Protein AF-A0A536FMS1-F1 (afdb_monomer)

Structure (mmCIF, N/CA/C/O backbone):
data_AF-A0A536FMS1-F1
#
_entry.id   AF-A0A536FMS1-F1
#
loop_
_atom_site.group_PDB
_atom_site.id
_atom_site.type_symbol
_atom_site.label_atom_id
_atom_site.label_alt_id
_atom_site.label_comp_id
_atom_site.label_asym_id
_atom_site.label_entity_id
_atom_site.label_seq_id
_atom_site.pdbx_PDB_ins_code
_atom_site.Cartn_x
_atom_site.Cartn_y
_atom_site.Cartn_z
_atom_site.occupancy
_atom_site.B_iso_or_equiv
_atom_site.auth_seq_id
_atom_site.auth_comp_id
_atom_site.auth_asym_id
_atom_site.auth_atom_id
_atom_site.pdbx_PDB_model_num
ATOM 1 N N . MET A 1 1 ? 44.242 37.600 -125.180 1.00 41.53 1 MET A N 1
ATOM 2 C CA . MET A 1 1 ? 45.337 36.603 -125.061 1.00 41.53 1 MET A CA 1
ATOM 3 C C . MET A 1 1 ? 44.952 35.620 -123.943 1.00 41.53 1 MET A C 1
ATOM 5 O O . MET A 1 1 ? 44.329 36.094 -123.008 1.00 41.53 1 MET A O 1
ATOM 9 N N . SER A 1 2 ? 45.077 34.281 -123.996 1.00 41.00 2 SER A N 1
ATOM 10 C CA . SER A 1 2 ? 46.067 33.358 -124.613 1.00 41.00 2 SER A CA 1
ATOM 11 C C . SER A 1 2 ? 47.424 33.363 -123.885 1.00 41.00 2 SER A C 1
ATOM 13 O O . SER A 1 2 ? 47.939 34.452 -123.678 1.00 41.00 2 SER A O 1
ATOM 15 N N . SER A 1 3 ? 48.103 32.259 -123.521 1.00 40.50 3 SER A N 1
ATOM 16 C CA . SER A 1 3 ? 47.809 30.804 -123.328 1.00 40.50 3 SER A CA 1
ATOM 17 C C . SER A 1 3 ? 49.064 30.203 -122.613 1.00 40.50 3 SER A C 1
ATOM 19 O O . SER A 1 3 ? 50.090 30.877 -122.612 1.00 40.50 3 SER A O 1
ATOM 21 N N . LYS A 1 4 ? 49.177 29.028 -121.960 1.00 44.84 4 LYS A N 1
ATOM 22 C CA . LYS A 1 4 ? 48.632 27.641 -122.054 1.00 44.84 4 LYS A CA 1
ATOM 23 C C . LYS A 1 4 ? 48.604 27.060 -120.609 1.00 44.84 4 LYS A C 1
ATOM 25 O O . LYS A 1 4 ? 49.346 27.564 -119.777 1.00 44.84 4 LYS A O 1
ATOM 30 N N . SER A 1 5 ? 47.778 26.106 -120.157 1.00 48.84 5 SER A N 1
ATOM 31 C CA . SER A 1 5 ? 47.339 24.778 -120.647 1.00 48.84 5 SER A CA 1
ATOM 32 C C . SER A 1 5 ? 48.387 23.644 -120.611 1.00 48.84 5 SER A C 1
ATOM 34 O O . SER A 1 5 ? 49.304 23.613 -121.433 1.00 48.84 5 SER A O 1
ATOM 36 N N . ARG A 1 6 ? 48.174 22.649 -119.724 1.00 45.06 6 ARG A N 1
ATOM 37 C CA . ARG A 1 6 ? 48.460 21.213 -119.956 1.00 45.06 6 ARG A CA 1
ATOM 38 C C . ARG A 1 6 ? 47.654 20.328 -118.984 1.00 45.06 6 ARG A C 1
ATOM 40 O O . ARG A 1 6 ? 47.342 20.771 -117.886 1.00 45.06 6 ARG A O 1
ATOM 47 N N . ALA A 1 7 ? 47.322 19.094 -119.378 1.00 45.03 7 ALA A N 1
ATOM 48 C CA . ALA A 1 7 ? 46.466 18.178 -118.608 1.00 45.03 7 ALA A CA 1
ATOM 49 C C . ALA A 1 7 ? 46.872 16.694 -118.751 1.00 45.03 7 ALA A C 1
ATOM 51 O O . ALA A 1 7 ? 47.474 16.326 -119.760 1.00 45.03 7 ALA A O 1
ATOM 52 N N . LYS A 1 8 ? 46.498 15.872 -117.753 1.00 41.44 8 LYS A N 1
ATOM 53 C CA . LYS A 1 8 ? 46.219 14.407 -117.736 1.00 41.44 8 LYS A CA 1
ATOM 54 C C . LYS A 1 8 ? 45.690 14.078 -116.315 1.00 41.44 8 LYS A C 1
ATOM 56 O O . LYS A 1 8 ? 46.127 14.720 -115.370 1.00 41.44 8 LYS A O 1
ATOM 61 N N . ALA A 1 9 ? 44.594 13.334 -116.117 1.00 37.16 9 ALA A N 1
ATOM 62 C CA . ALA A 1 9 ? 44.408 11.875 -116.262 1.00 37.16 9 ALA A CA 1
ATOM 63 C C . ALA A 1 9 ? 45.274 11.058 -115.267 1.00 37.16 9 ALA A C 1
ATOM 65 O O . ALA A 1 9 ? 46.460 11.340 -115.154 1.00 37.16 9 ALA A O 1
ATOM 66 N N . ALA A 1 10 ? 44.781 10.038 -114.547 1.00 38.16 10 ALA A N 1
ATOM 67 C CA . ALA A 1 10 ? 43.469 9.363 -114.574 1.00 38.16 10 ALA A CA 1
ATOM 68 C C . ALA A 1 10 ? 43.058 8.840 -113.168 1.00 38.16 10 ALA A C 1
ATOM 70 O O . ALA A 1 10 ? 43.754 9.081 -112.186 1.00 38.16 10 ALA A O 1
ATOM 71 N N . ALA A 1 11 ? 41.925 8.133 -113.065 1.00 45.75 11 ALA A N 1
ATOM 72 C CA . ALA A 1 11 ? 41.428 7.557 -111.809 1.00 45.75 11 ALA A CA 1
ATOM 73 C C . ALA A 1 11 ? 42.235 6.326 -111.336 1.00 45.75 11 ALA A C 1
ATOM 75 O O . ALA A 1 11 ? 42.738 5.557 -112.152 1.00 45.75 11 ALA A O 1
ATOM 76 N N . GLY A 1 12 ? 42.285 6.097 -110.017 1.00 36.53 12 GLY A N 1
ATOM 77 C CA . GLY A 1 12 ? 42.906 4.917 -109.403 1.00 36.53 12 GLY A CA 1
ATOM 78 C C . GLY A 1 12 ? 42.229 4.528 -108.084 1.00 36.53 12 GLY A C 1
ATOM 79 O O . GLY A 1 12 ? 42.042 5.366 -107.206 1.00 36.53 12 GLY A O 1
ATOM 80 N N . SER A 1 13 ? 41.838 3.258 -107.943 1.00 45.25 13 SER A N 1
ATOM 81 C CA . SER A 1 13 ? 41.117 2.751 -106.764 1.00 45.25 13 SER A CA 1
ATOM 82 C C . SER A 1 13 ? 42.079 2.366 -105.632 1.00 45.25 13 SER A C 1
ATOM 84 O O . SER A 1 13 ? 42.825 1.396 -105.750 1.00 45.25 13 SER A O 1
ATOM 86 N N . GLY A 1 14 ? 42.052 3.112 -104.523 1.00 42.38 14 GLY A N 1
ATOM 87 C CA . GLY A 1 14 ? 42.918 2.910 -103.353 1.00 42.38 14 GLY A CA 1
ATOM 88 C C . GLY A 1 14 ? 42.155 2.432 -102.114 1.00 42.38 14 GLY A C 1
ATOM 89 O O . GLY A 1 14 ? 41.900 3.214 -101.201 1.00 42.38 14 GLY A O 1
ATOM 90 N N . LYS A 1 15 ? 41.774 1.149 -102.060 1.00 47.94 15 LYS A N 1
ATOM 91 C CA . LYS A 1 15 ? 40.955 0.580 -100.968 1.00 47.94 15 LYS A CA 1
ATOM 92 C C . LYS A 1 15 ? 41.768 0.347 -99.679 1.00 47.94 15 LYS A C 1
ATOM 94 O O . LYS A 1 15 ? 42.136 -0.784 -99.359 1.00 47.94 15 LYS A O 1
ATOM 99 N N . GLY A 1 16 ? 42.045 1.422 -98.940 1.00 43.19 16 GLY A N 1
ATOM 100 C CA . GLY A 1 16 ? 42.765 1.387 -97.662 1.00 43.19 16 GLY A CA 1
ATOM 101 C C . GLY A 1 16 ? 42.084 0.487 -96.623 1.00 43.19 16 GLY A C 1
ATOM 102 O O . GLY A 1 16 ? 40.935 0.713 -96.245 1.00 43.19 16 GLY A O 1
ATOM 103 N N . LYS A 1 17 ? 42.788 -0.550 -96.150 1.00 47.34 17 LYS A N 1
ATOM 104 C CA . LYS A 1 17 ? 42.279 -1.470 -95.120 1.00 47.34 17 LYS A CA 1
ATOM 105 C C . LYS A 1 17 ? 42.232 -0.764 -93.763 1.00 47.34 17 LYS A C 1
ATOM 107 O O . LYS A 1 17 ? 43.276 -0.480 -93.183 1.00 47.34 17 LYS A O 1
ATOM 112 N N . ALA A 1 18 ? 41.033 -0.548 -93.222 1.00 52.00 18 ALA A N 1
ATOM 113 C CA . ALA A 1 18 ? 40.873 -0.088 -91.847 1.00 52.00 18 ALA A CA 1
ATOM 114 C C . ALA A 1 18 ? 41.434 -1.137 -90.868 1.00 52.00 18 ALA A C 1
ATOM 116 O O . ALA A 1 18 ? 40.977 -2.283 -90.835 1.00 52.00 18 ALA A O 1
ATOM 117 N N . GLY A 1 19 ? 42.433 -0.748 -90.073 1.00 52.56 19 GLY A N 1
ATOM 118 C CA . GLY A 1 19 ? 43.035 -1.610 -89.057 1.00 52.56 19 GLY A CA 1
ATOM 119 C C . GLY A 1 19 ? 42.045 -1.900 -87.932 1.00 52.56 19 GLY A C 1
ATOM 120 O O . GLY A 1 19 ? 41.860 -1.071 -87.040 1.00 52.56 19 GLY A O 1
ATOM 121 N N . ARG A 1 20 ? 41.407 -3.076 -87.965 1.00 60.78 20 ARG A N 1
ATOM 122 C CA . ARG A 1 20 ? 40.454 -3.528 -86.941 1.00 60.78 20 ARG A CA 1
ATOM 123 C C . ARG A 1 20 ? 41.175 -3.720 -85.604 1.00 60.78 20 ARG A C 1
ATOM 125 O O . ARG A 1 20 ? 41.685 -4.805 -85.327 1.00 60.78 20 ARG A O 1
ATOM 132 N N . ARG A 1 21 ? 41.205 -2.674 -84.767 1.00 64.94 21 ARG A N 1
ATOM 133 C CA . ARG A 1 21 ? 41.581 -2.796 -83.350 1.00 64.94 21 ARG A CA 1
ATOM 134 C C . ARG A 1 21 ? 40.727 -3.906 -82.735 1.00 64.94 21 ARG A C 1
ATOM 136 O O . ARG A 1 21 ? 39.504 -3.888 -82.876 1.00 64.94 21 ARG A O 1
ATOM 143 N N . GLN A 1 22 ? 41.373 -4.879 -82.096 1.00 61.00 22 GLN A N 1
ATOM 144 C CA . GLN A 1 22 ? 40.657 -5.935 -81.387 1.00 61.00 22 GLN A CA 1
ATOM 145 C C . GLN A 1 22 ? 39.822 -5.296 -80.266 1.00 61.00 22 GLN A C 1
ATOM 147 O O . GLN A 1 22 ? 40.351 -4.437 -79.553 1.00 61.00 22 GLN A O 1
ATOM 152 N N . PRO A 1 23 ? 38.542 -5.670 -80.093 1.00 60.00 23 PRO A N 1
ATOM 153 C CA . PRO A 1 23 ? 37.761 -5.186 -78.966 1.00 60.00 23 PRO A CA 1
ATOM 154 C C . PRO A 1 23 ? 38.411 -5.686 -77.674 1.00 60.00 23 PRO A C 1
ATOM 156 O O . PRO A 1 23 ? 38.661 -6.884 -77.520 1.00 60.00 23 PRO A O 1
ATOM 159 N N . ILE A 1 24 ? 38.691 -4.772 -76.743 1.00 62.44 24 ILE A N 1
ATOM 160 C CA . ILE A 1 24 ? 39.202 -5.131 -75.419 1.00 62.44 24 ILE A CA 1
ATOM 161 C C . ILE A 1 24 ? 38.094 -5.916 -74.719 1.00 62.44 24 ILE A C 1
ATOM 163 O O . ILE A 1 24 ? 37.105 -5.338 -74.280 1.00 62.44 24 ILE A O 1
ATOM 167 N N . ARG A 1 25 ? 38.235 -7.244 -74.656 1.00 58.06 25 ARG A N 1
ATOM 168 C CA . ARG A 1 25 ? 37.283 -8.125 -73.973 1.00 58.06 25 ARG A CA 1
ATOM 169 C C . ARG A 1 25 ? 37.401 -7.869 -72.466 1.00 58.06 25 ARG A C 1
ATOM 171 O O . ARG A 1 25 ? 38.428 -8.252 -71.899 1.00 58.06 25 ARG A O 1
ATOM 178 N N . PRO A 1 26 ? 36.408 -7.249 -71.798 1.00 57.88 26 PRO A N 1
ATOM 179 C CA . PRO A 1 26 ? 36.475 -7.084 -70.356 1.00 57.88 26 PRO A CA 1
ATOM 180 C C . PRO A 1 26 ? 36.485 -8.472 -69.713 1.00 57.88 26 PRO A C 1
ATOM 182 O O . PRO A 1 26 ? 35.644 -9.321 -70.024 1.00 57.88 26 PRO A O 1
ATOM 185 N N . LYS A 1 27 ? 37.445 -8.723 -68.818 1.00 56.81 27 LYS A N 1
ATOM 186 C CA . LYS A 1 27 ? 37.405 -9.907 -67.958 1.00 56.81 27 LYS A CA 1
ATOM 187 C C . LYS A 1 27 ? 36.290 -9.703 -66.935 1.00 56.81 27 LYS A C 1
ATOM 189 O O . LYS A 1 27 ? 36.530 -9.164 -65.860 1.00 56.81 27 LYS A O 1
ATOM 194 N N . SER A 1 28 ? 35.080 -10.141 -67.277 1.00 58.56 28 SER A N 1
ATOM 195 C CA . SER A 1 28 ? 34.033 -10.395 -66.289 1.00 58.56 28 SER A CA 1
ATOM 196 C C . SER A 1 28 ? 34.495 -11.566 -65.421 1.00 58.56 28 SER A C 1
ATOM 198 O O . SER A 1 28 ? 34.314 -12.732 -65.762 1.00 58.56 28 SER A O 1
ATOM 200 N N . GLY A 1 29 ? 35.214 -11.244 -64.348 1.00 59.84 29 GLY A N 1
ATOM 201 C CA . GLY A 1 29 ? 35.423 -12.172 -63.251 1.00 59.84 29 GLY A CA 1
ATOM 202 C C . GLY A 1 29 ? 34.180 -12.145 -62.377 1.00 59.84 29 GLY A C 1
ATOM 203 O O . GLY A 1 29 ? 33.779 -11.070 -61.935 1.00 59.84 29 GLY A O 1
ATOM 204 N N . SER A 1 30 ? 33.602 -13.311 -62.094 1.00 62.75 30 SER A N 1
ATOM 205 C CA . SER A 1 30 ? 32.491 -13.479 -61.145 1.00 62.75 30 SER A CA 1
ATOM 206 C C . SER A 1 30 ? 32.953 -13.325 -59.687 1.00 62.75 30 SER A C 1
ATOM 208 O O . SER A 1 30 ? 32.634 -14.142 -58.827 1.00 62.75 30 SER A O 1
ATOM 210 N N . GLY A 1 31 ? 33.764 -12.301 -59.416 1.00 62.34 31 GLY A N 1
ATOM 211 C CA . GLY A 1 31 ? 34.180 -11.932 -58.074 1.00 62.34 31 GLY A CA 1
ATOM 212 C C . GLY A 1 31 ? 32.991 -11.342 -57.335 1.00 62.34 31 GLY A C 1
ATOM 213 O O . GLY A 1 31 ? 32.458 -10.309 -57.741 1.00 62.34 31 GLY A O 1
ATOM 214 N N . VAL A 1 32 ? 32.577 -12.002 -56.255 1.00 64.44 32 VAL A N 1
ATOM 215 C CA . VAL A 1 32 ? 31.540 -11.485 -55.359 1.00 64.44 32 VAL A CA 1
ATOM 216 C C . VAL A 1 32 ? 31.991 -10.102 -54.861 1.00 64.44 32 VAL A C 1
ATOM 218 O O . VAL A 1 32 ? 33.152 -9.968 -54.459 1.00 64.44 32 VAL A O 1
ATOM 221 N N . PRO A 1 33 ? 31.147 -9.054 -54.917 1.00 75.94 33 PRO A N 1
ATOM 222 C CA . PRO A 1 33 ? 31.588 -7.699 -54.613 1.00 75.94 33 PRO A CA 1
ATOM 223 C C . PRO A 1 33 ? 31.938 -7.571 -53.123 1.00 75.94 33 PRO A C 1
ATOM 225 O O . PRO A 1 33 ? 31.070 -7.436 -52.263 1.00 75.94 33 PRO A O 1
ATOM 228 N N . LEU A 1 34 ? 33.240 -7.605 -52.827 1.00 77.69 34 LEU A N 1
ATOM 229 C CA . LEU A 1 34 ? 33.786 -7.585 -51.466 1.00 77.69 34 LEU A CA 1
ATOM 230 C C . LEU A 1 34 ? 33.349 -6.351 -50.667 1.00 77.69 34 LEU A C 1
ATOM 232 O O . LEU A 1 34 ? 33.067 -6.467 -49.482 1.00 77.69 34 LEU A O 1
ATOM 236 N N . LEU A 1 35 ? 33.259 -5.182 -51.308 1.00 82.69 35 LEU A N 1
ATOM 237 C CA . LEU A 1 35 ? 32.952 -3.919 -50.634 1.00 82.69 35 LEU A CA 1
ATOM 238 C C . LEU A 1 35 ? 31.560 -3.905 -49.963 1.00 82.69 35 LEU A C 1
ATOM 240 O O . LEU A 1 35 ? 31.520 -3.676 -48.757 1.00 82.69 35 LEU A O 1
ATOM 244 N N . PRO A 1 36 ? 30.430 -4.190 -50.647 1.00 84.50 36 PRO A N 1
ATOM 245 C CA . PRO A 1 36 ? 29.128 -4.278 -49.981 1.00 84.50 36 PRO A CA 1
ATOM 246 C C . PRO A 1 36 ? 29.029 -5.432 -48.974 1.00 84.50 36 PRO A C 1
ATOM 248 O O . PRO A 1 36 ? 28.285 -5.296 -48.008 1.00 84.50 36 PRO A O 1
ATOM 251 N N . ILE A 1 37 ? 29.792 -6.525 -49.130 1.00 86.31 37 ILE A N 1
ATOM 252 C CA . ILE A 1 37 ? 29.869 -7.574 -48.095 1.00 86.31 37 ILE A CA 1
ATOM 253 C C . ILE A 1 37 ? 30.544 -7.032 -46.834 1.00 86.31 37 ILE A C 1
ATOM 255 O O . ILE A 1 37 ? 29.966 -7.130 -45.759 1.00 86.31 37 ILE A O 1
ATOM 259 N N . VAL A 1 38 ? 31.714 -6.398 -46.955 1.00 89.62 38 VAL A N 1
ATOM 260 C CA . VAL A 1 38 ? 32.434 -5.801 -45.817 1.00 89.62 38 VAL A CA 1
ATOM 261 C C . VAL A 1 38 ? 31.592 -4.715 -45.140 1.00 89.62 38 VAL A C 1
ATOM 263 O O . VAL A 1 38 ? 31.468 -4.722 -43.917 1.00 89.62 38 VAL A O 1
ATOM 266 N N . VAL A 1 39 ? 30.953 -3.828 -45.910 1.00 91.25 39 VAL A N 1
ATOM 267 C CA . VAL A 1 39 ? 30.048 -2.797 -45.370 1.00 91.25 39 VAL A CA 1
ATOM 268 C C . VAL A 1 39 ? 28.845 -3.430 -44.663 1.00 91.25 39 VAL A C 1
ATOM 270 O O . VAL A 1 39 ? 28.540 -3.048 -43.536 1.00 91.25 39 VAL A O 1
ATOM 273 N N . GLY A 1 40 ? 28.199 -4.433 -45.267 1.00 92.19 40 GLY A N 1
ATOM 274 C CA . GLY A 1 40 ? 27.085 -5.160 -44.651 1.00 92.19 40 GLY A CA 1
ATOM 275 C C . GLY A 1 40 ? 27.483 -5.888 -43.363 1.00 92.19 40 GLY A C 1
ATOM 276 O O . GLY A 1 40 ? 26.745 -5.838 -42.382 1.00 92.19 40 GLY A O 1
ATOM 277 N N . SER A 1 41 ? 28.673 -6.497 -43.322 1.00 92.12 41 SER A N 1
ATOM 278 C CA . SER A 1 41 ? 29.220 -7.127 -42.114 1.00 92.12 41 SER A CA 1
ATOM 279 C C . SER A 1 41 ? 29.504 -6.109 -41.008 1.00 92.12 41 SER A C 1
ATOM 281 O O . SER A 1 41 ? 29.134 -6.351 -39.863 1.00 92.12 41 SER A O 1
ATOM 283 N N . ILE A 1 42 ? 30.107 -4.959 -41.334 1.00 95.69 42 ILE A N 1
ATOM 284 C CA . ILE A 1 42 ? 30.373 -3.884 -40.365 1.00 95.69 42 ILE A CA 1
ATOM 285 C C . ILE A 1 42 ? 29.058 -3.332 -39.801 1.00 95.69 42 ILE A C 1
ATOM 287 O O . ILE A 1 42 ? 28.919 -3.224 -38.585 1.00 95.69 42 ILE A O 1
ATOM 291 N N . LEU A 1 43 ? 28.073 -3.039 -40.656 1.00 96.06 43 LEU A N 1
ATOM 292 C CA . LEU A 1 43 ? 26.758 -2.558 -40.221 1.00 96.06 43 LEU A CA 1
ATOM 293 C C . LEU A 1 43 ? 26.009 -3.603 -39.381 1.00 96.06 43 LEU A C 1
ATOM 295 O O . LEU A 1 43 ? 25.401 -3.241 -38.378 1.00 96.06 43 LEU A O 1
ATOM 299 N N . GLY A 1 44 ? 26.101 -4.890 -39.730 1.00 96.31 44 GLY A N 1
ATOM 300 C CA . GLY A 1 44 ? 25.535 -5.983 -38.936 1.00 96.31 44 GLY A CA 1
ATOM 301 C C . GLY A 1 44 ? 26.168 -6.096 -37.546 1.00 96.31 44 GLY A C 1
ATOM 302 O O . GLY A 1 44 ? 25.449 -6.183 -36.552 1.00 96.31 44 GLY A O 1
ATOM 303 N N . VAL A 1 45 ? 27.500 -6.022 -37.449 1.00 96.62 45 VAL A N 1
ATOM 304 C CA . VAL A 1 45 ? 28.217 -6.030 -36.160 1.00 96.62 45 VAL A CA 1
ATOM 305 C C . VAL A 1 45 ? 27.879 -4.790 -35.328 1.00 96.62 45 VAL A C 1
ATOM 307 O O . VAL A 1 45 ? 27.630 -4.924 -34.132 1.00 96.62 45 VAL A O 1
ATOM 310 N N . LEU A 1 46 ? 27.804 -3.603 -35.939 1.00 96.44 46 LEU A N 1
ATOM 311 C CA . LEU A 1 46 ? 27.397 -2.372 -35.250 1.00 96.44 46 LEU A CA 1
ATOM 312 C C . LEU A 1 46 ? 25.944 -2.434 -34.759 1.00 96.44 46 LEU A C 1
ATOM 314 O O . LEU A 1 46 ? 25.672 -2.007 -33.640 1.00 96.44 46 LEU A O 1
ATOM 318 N N . ALA A 1 47 ? 25.024 -3.005 -35.542 1.00 96.12 47 ALA A N 1
ATOM 319 C CA . ALA A 1 47 ? 23.637 -3.206 -35.126 1.00 96.12 47 ALA A CA 1
ATOM 320 C C . ALA A 1 47 ? 23.530 -4.199 -33.957 1.00 96.12 47 ALA A C 1
ATOM 322 O O . ALA A 1 47 ? 22.844 -3.913 -32.980 1.00 96.12 47 ALA A O 1
ATOM 323 N N . ILE A 1 48 ? 24.252 -5.325 -34.006 1.00 96.75 48 ILE A N 1
ATOM 324 C CA . ILE A 1 48 ? 24.305 -6.302 -32.904 1.00 96.75 48 ILE A CA 1
ATOM 325 C C . ILE A 1 48 ? 24.918 -5.673 -31.645 1.00 96.75 48 ILE A C 1
ATOM 327 O O . ILE A 1 48 ? 24.389 -5.866 -30.552 1.00 96.75 48 ILE A O 1
ATOM 331 N N . ALA A 1 49 ? 25.990 -4.888 -31.784 1.00 95.94 49 ALA A N 1
ATOM 332 C CA . ALA A 1 49 ? 26.609 -4.176 -30.669 1.00 95.94 49 ALA A CA 1
ATOM 333 C C . ALA A 1 49 ? 25.665 -3.124 -30.063 1.00 95.94 49 ALA A C 1
ATOM 335 O O . ALA A 1 49 ? 25.560 -3.044 -28.843 1.00 95.94 49 ALA A O 1
ATOM 336 N N . LEU A 1 50 ? 24.938 -2.365 -30.890 1.00 95.56 50 LEU A N 1
ATOM 337 C CA . LEU A 1 50 ? 23.956 -1.377 -30.435 1.00 95.56 50 LEU A CA 1
ATOM 338 C C . LEU A 1 50 ? 22.761 -2.038 -29.734 1.00 95.56 50 LEU A C 1
ATOM 340 O O . LEU A 1 50 ? 22.381 -1.596 -28.656 1.00 95.56 50 LEU A O 1
ATOM 344 N N . ILE A 1 51 ? 22.210 -3.122 -30.290 1.00 94.56 51 ILE A N 1
ATOM 345 C CA . ILE A 1 51 ? 21.132 -3.899 -29.654 1.00 94.56 51 ILE A CA 1
ATOM 346 C C . ILE A 1 51 ? 21.619 -4.490 -28.327 1.00 94.56 51 ILE A C 1
ATOM 348 O O . ILE A 1 51 ? 20.932 -4.370 -27.319 1.00 94.56 51 ILE A O 1
ATOM 352 N N . GLY A 1 52 ? 22.821 -5.074 -28.296 1.00 94.19 52 GLY A N 1
ATOM 353 C CA . GLY A 1 52 ? 23.429 -5.594 -27.070 1.00 94.19 52 GLY A CA 1
ATOM 354 C C . GLY A 1 52 ? 23.681 -4.512 -26.016 1.00 94.19 52 GLY A C 1
ATOM 355 O O . GLY A 1 52 ? 23.533 -4.784 -24.829 1.00 94.19 52 GLY A O 1
ATOM 356 N N . LEU A 1 53 ? 24.007 -3.288 -26.441 1.00 93.12 53 LEU A N 1
ATOM 357 C CA . LEU A 1 53 ? 24.212 -2.124 -25.580 1.00 93.12 53 LEU A CA 1
ATOM 358 C C . LEU A 1 53 ? 22.887 -1.578 -25.024 1.00 93.12 53 LEU A C 1
ATOM 360 O O . LEU A 1 53 ? 22.807 -1.317 -23.826 1.00 93.12 53 LEU A O 1
ATOM 364 N N . ILE A 1 54 ? 21.836 -1.486 -25.845 1.00 91.62 54 ILE A N 1
ATOM 365 C CA . ILE A 1 54 ? 20.471 -1.153 -25.398 1.00 91.62 54 ILE A CA 1
ATOM 366 C C . ILE A 1 54 ? 19.997 -2.205 -24.386 1.00 91.62 54 ILE A C 1
ATOM 368 O O . ILE A 1 54 ? 19.712 -1.871 -23.243 1.00 91.62 54 ILE A O 1
ATOM 372 N N . VAL A 1 55 ? 20.054 -3.494 -24.740 1.00 89.56 55 VAL A N 1
ATOM 373 C CA . VAL A 1 55 ? 19.685 -4.624 -23.863 1.00 89.56 55 VAL A CA 1
ATOM 374 C C . VAL A 1 55 ? 20.593 -4.749 -22.627 1.00 89.56 55 VAL A C 1
ATOM 376 O O . VAL A 1 55 ? 20.250 -5.467 -21.691 1.00 89.56 55 VAL A O 1
ATOM 379 N N . TYR A 1 56 ? 21.749 -4.080 -22.584 1.00 86.31 56 TYR A N 1
ATOM 380 C CA . TYR A 1 56 ? 22.608 -3.998 -21.400 1.00 86.31 56 TYR A CA 1
ATOM 381 C C . TYR A 1 56 ? 22.214 -2.840 -20.471 1.00 86.31 56 TYR A C 1
ATOM 383 O O . TYR A 1 56 ? 22.105 -3.053 -19.263 1.00 86.31 56 TYR A O 1
ATOM 391 N N . TYR A 1 57 ? 21.966 -1.643 -21.011 1.00 82.62 57 TYR A N 1
ATOM 392 C CA . TYR A 1 57 ? 21.580 -0.474 -20.211 1.00 82.62 57 TYR A CA 1
ATOM 393 C C . TYR A 1 57 ? 20.100 -0.477 -19.799 1.00 82.62 57 TYR A C 1
ATOM 395 O O . TYR A 1 57 ? 19.777 -0.002 -18.713 1.00 82.62 57 TYR A O 1
ATOM 403 N N . GLU A 1 58 ? 19.214 -1.071 -20.600 1.00 78.62 58 GLU A N 1
ATOM 404 C CA . GLU A 1 58 ? 17.788 -1.234 -20.283 1.00 78.62 58 GLU A CA 1
ATOM 405 C C . GLU A 1 58 ? 17.483 -2.497 -19.462 1.00 78.62 58 GLU A C 1
ATOM 407 O O . GLU A 1 58 ? 16.315 -2.767 -19.175 1.00 78.62 58 GLU A O 1
ATOM 412 N N . ARG A 1 59 ? 18.500 -3.269 -19.029 1.00 69.56 59 ARG A N 1
ATOM 413 C CA . ARG A 1 59 ? 18.267 -4.390 -18.100 1.00 69.56 59 ARG A CA 1
ATOM 414 C C . ARG A 1 59 ? 17.499 -3.879 -16.888 1.00 69.56 59 ARG A C 1
ATOM 416 O O . ARG A 1 59 ? 17.999 -2.971 -16.214 1.00 69.56 59 ARG A O 1
ATOM 423 N N . PRO A 1 60 ? 16.337 -4.469 -16.556 1.00 57.50 60 PRO A N 1
ATOM 424 C CA . PRO A 1 60 ? 15.676 -4.158 -15.309 1.00 57.50 60 PRO A CA 1
ATOM 425 C C . PRO A 1 60 ? 16.645 -4.442 -14.162 1.00 57.50 60 PRO A C 1
ATOM 427 O O . PRO A 1 60 ? 16.998 -5.591 -13.901 1.00 57.50 60 PRO A O 1
ATOM 430 N N . GLN A 1 61 ? 17.105 -3.379 -13.498 1.00 57.38 61 GLN A N 1
ATOM 431 C CA . GLN A 1 61 ? 17.671 -3.519 -12.164 1.00 57.38 61 GLN A CA 1
ATOM 432 C C . GLN A 1 61 ? 16.608 -4.230 -11.325 1.00 57.38 61 GLN A C 1
ATOM 434 O O . GLN A 1 61 ? 15.446 -3.804 -11.403 1.00 57.38 61 GLN A O 1
ATOM 439 N N . PRO A 1 62 ? 16.958 -5.297 -10.583 1.00 55.62 62 PRO A N 1
ATOM 440 C CA . PRO A 1 62 ? 16.016 -5.947 -9.690 1.00 55.62 62 PRO A CA 1
ATOM 441 C C . PRO A 1 62 ? 15.356 -4.890 -8.811 1.00 55.62 62 PRO A C 1
ATOM 443 O O . PRO A 1 62 ? 16.046 -4.079 -8.188 1.00 55.62 62 PRO A O 1
ATOM 446 N N . GLY A 1 63 ? 14.025 -4.870 -8.812 1.00 61.84 63 GLY A N 1
ATOM 447 C CA . GLY A 1 63 ? 13.286 -4.026 -7.890 1.00 61.84 63 GLY A CA 1
ATOM 448 C C . GLY A 1 63 ? 13.559 -4.436 -6.437 1.00 61.84 63 GLY A C 1
ATOM 449 O O . GLY A 1 63 ? 14.198 -5.463 -6.174 1.00 61.84 63 GLY A O 1
ATOM 450 N N . PRO A 1 64 ? 13.036 -3.667 -5.472 1.00 75.94 64 PRO A N 1
ATOM 451 C CA . PRO A 1 64 ? 12.816 -4.156 -4.118 1.00 75.94 64 PRO A CA 1
ATOM 452 C C . PRO A 1 64 ? 12.209 -5.564 -4.145 1.00 75.94 64 PRO A C 1
ATOM 454 O O . PRO A 1 64 ? 11.331 -5.854 -4.961 1.00 75.94 64 PRO A O 1
ATOM 457 N N . ALA A 1 65 ? 12.694 -6.445 -3.270 1.00 85.69 65 ALA A N 1
ATOM 458 C CA . ALA A 1 65 ? 12.171 -7.802 -3.173 1.00 85.69 65 ALA A CA 1
ATOM 459 C C . ALA A 1 65 ? 10.666 -7.780 -2.858 1.00 85.69 65 ALA A C 1
ATOM 461 O O . ALA A 1 65 ? 10.208 -6.931 -2.094 1.00 85.69 65 ALA A O 1
ATOM 462 N N . ALA A 1 66 ? 9.910 -8.724 -3.424 1.00 94.00 66 ALA A N 1
ATOM 463 C CA . ALA A 1 66 ? 8.478 -8.835 -3.173 1.00 94.00 66 ALA A CA 1
ATOM 464 C C . ALA A 1 66 ? 8.188 -9.016 -1.671 1.00 94.00 66 ALA A C 1
ATOM 466 O O . ALA A 1 66 ? 8.846 -9.809 -0.992 1.00 94.00 66 ALA A O 1
ATOM 467 N N . VAL A 1 67 ? 7.190 -8.297 -1.159 1.00 96.69 67 VAL A N 1
ATOM 468 C CA . VAL A 1 67 ? 6.840 -8.256 0.268 1.00 96.69 67 VAL A CA 1
ATOM 469 C C . VAL A 1 67 ? 5.498 -8.947 0.465 1.00 96.69 67 VAL A C 1
ATOM 471 O O . VAL A 1 67 ? 4.522 -8.590 -0.183 1.00 96.69 67 VAL A O 1
ATOM 474 N N . ALA A 1 68 ? 5.447 -9.965 1.328 1.00 95.50 68 ALA A N 1
ATOM 475 C CA . ALA A 1 68 ? 4.245 -10.776 1.567 1.00 95.50 68 ALA A CA 1
ATOM 476 C C . ALA A 1 68 ? 3.580 -11.326 0.275 1.00 95.50 68 ALA A C 1
ATOM 478 O O . ALA A 1 68 ? 2.366 -11.498 0.209 1.00 95.50 68 ALA A O 1
ATOM 479 N N . GLY A 1 69 ? 4.386 -11.593 -0.762 1.00 94.69 69 GLY A N 1
ATOM 480 C CA . GLY A 1 69 ? 3.936 -12.038 -2.089 1.00 94.69 69 GLY A CA 1
ATOM 481 C C . GLY A 1 69 ? 3.704 -10.916 -3.108 1.00 94.69 69 GLY A C 1
ATOM 482 O O . GLY A 1 69 ? 3.649 -11.207 -4.297 1.00 94.69 69 GLY A O 1
ATOM 483 N N . VAL A 1 70 ? 3.648 -9.651 -2.679 1.00 96.31 70 VAL A N 1
ATOM 484 C CA . VAL A 1 70 ? 3.398 -8.473 -3.527 1.00 96.31 70 VAL A CA 1
ATOM 485 C C . VAL A 1 70 ? 4.711 -7.962 -4.148 1.00 96.31 70 VAL A C 1
ATOM 487 O O . VAL A 1 70 ? 5.583 -7.499 -3.405 1.00 96.31 70 VAL A O 1
ATOM 490 N N . PRO A 1 71 ? 4.907 -8.023 -5.480 1.00 94.31 71 PRO A N 1
ATOM 491 C CA . PRO A 1 71 ? 6.076 -7.456 -6.157 1.00 94.31 71 PRO A CA 1
ATOM 492 C C . PRO A 1 71 ? 6.026 -5.926 -6.227 1.00 94.31 71 PRO A C 1
ATOM 494 O O . PRO A 1 71 ? 4.958 -5.335 -6.097 1.00 94.31 71 PRO A O 1
ATOM 497 N N . CYS A 1 72 ? 7.180 -5.301 -6.489 1.00 93.38 72 CYS A N 1
ATOM 498 C CA . CYS A 1 72 ? 7.284 -3.892 -6.873 1.00 93.38 72 CYS A CA 1
ATOM 499 C C . CYS A 1 72 ? 7.604 -3.808 -8.376 1.00 93.38 72 CYS A C 1
ATOM 501 O O . CYS A 1 72 ? 8.734 -4.106 -8.775 1.00 93.38 72 CYS A O 1
ATOM 503 N N . ASP A 1 73 ? 6.620 -3.452 -9.205 1.00 90.81 73 ASP A N 1
ATOM 504 C CA . ASP A 1 73 ? 6.729 -3.401 -10.673 1.00 90.81 73 ASP A CA 1
ATOM 505 C C . ASP A 1 73 ? 6.835 -1.949 -11.184 1.00 90.81 73 ASP A C 1
ATOM 507 O O . ASP A 1 73 ? 6.536 -0.986 -10.482 1.00 90.81 73 ASP A O 1
ATOM 511 N N . ARG A 1 74 ? 7.317 -1.758 -12.410 1.00 86.62 74 ARG A N 1
ATOM 512 C CA . ARG A 1 74 ? 7.591 -0.443 -13.015 1.00 86.62 74 ARG A CA 1
ATOM 513 C C . ARG A 1 74 ? 6.356 0.244 -13.600 1.00 86.62 74 ARG A C 1
ATOM 515 O O . ARG A 1 74 ? 6.487 1.349 -14.119 1.00 86.62 74 ARG A O 1
ATOM 522 N N . LEU A 1 75 ? 5.198 -0.411 -13.566 1.00 82.38 75 LEU A N 1
ATOM 523 C CA . LEU A 1 75 ? 3.953 0.050 -14.172 1.00 82.38 7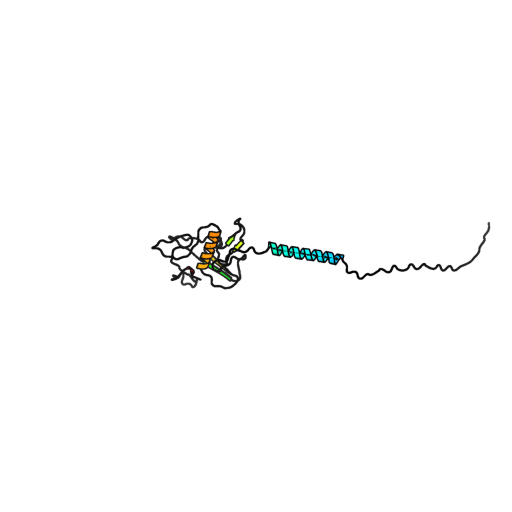5 LEU A CA 1
ATOM 524 C C . LEU A 1 75 ? 2.791 -0.098 -13.185 1.00 82.38 75 LEU A C 1
ATOM 526 O O . LEU A 1 75 ? 2.601 -1.165 -12.609 1.00 82.38 75 LEU A O 1
ATOM 530 N N . GLU A 1 76 ? 1.986 0.955 -13.082 1.00 80.06 76 GLU A N 1
ATOM 531 C CA . GLU A 1 76 ? 0.602 0.908 -12.597 1.00 80.06 76 GLU A CA 1
ATOM 532 C C . GLU A 1 76 ? -0.187 -0.061 -13.509 1.00 80.06 76 GLU A C 1
ATOM 534 O O . GLU A 1 76 ? -0.287 0.154 -14.726 1.00 80.06 76 GLU A O 1
ATOM 539 N N . HIS A 1 77 ? -0.678 -1.189 -12.979 1.00 86.38 77 HIS A N 1
ATOM 540 C CA . HIS A 1 77 ? -1.366 -2.198 -13.796 1.00 86.38 77 HIS A CA 1
ATOM 541 C C . HIS A 1 77 ? -2.847 -1.836 -13.978 1.00 86.38 77 HIS A C 1
ATOM 543 O O . HIS A 1 77 ? -3.588 -1.643 -13.022 1.00 86.38 77 HIS A O 1
ATOM 549 N N . SER A 1 78 ? -3.312 -1.815 -15.229 1.00 83.19 78 SER A N 1
ATOM 550 C CA . SER A 1 78 ? -4.704 -1.498 -15.593 1.00 83.19 78 SER A CA 1
ATOM 551 C C . SER A 1 78 ? -5.593 -2.720 -15.867 1.00 83.19 78 SER A C 1
ATOM 553 O O . SER A 1 78 ? -6.748 -2.564 -16.257 1.00 83.19 78 SER A O 1
ATOM 555 N N . GLN A 1 79 ? -5.063 -3.939 -15.708 1.00 84.56 79 GLN A N 1
ATOM 556 C CA . GLN A 1 79 ? -5.774 -5.194 -16.006 1.00 84.56 79 GLN A CA 1
ATOM 557 C C . GLN A 1 79 ? -6.642 -5.642 -14.827 1.00 84.56 79 GLN A C 1
ATOM 559 O O . GLN A 1 79 ? -7.805 -5.998 -15.008 1.00 84.56 79 GLN A O 1
ATOM 564 N N . VAL A 1 80 ? -6.089 -5.550 -13.619 1.00 86.56 80 VAL A N 1
ATOM 565 C CA . VAL A 1 80 ? -6.836 -5.496 -12.366 1.00 86.56 80 VAL A CA 1
ATOM 566 C C . VAL A 1 80 ? -6.455 -4.183 -11.713 1.00 86.56 80 VAL A C 1
ATOM 568 O O . VAL A 1 80 ? -5.289 -3.982 -11.400 1.00 86.56 80 VAL A O 1
ATOM 571 N N . HIS A 1 81 ? -7.430 -3.291 -11.570 1.00 94.31 81 HIS A N 1
ATOM 572 C CA . HIS A 1 81 ? -7.272 -1.974 -10.967 1.00 94.31 81 HIS A CA 1
ATOM 573 C C . HIS A 1 81 ? -8.547 -1.676 -10.179 1.00 94.31 81 HIS A C 1
ATOM 575 O O . HIS A 1 81 ? -9.606 -1.453 -10.772 1.00 94.31 81 HIS A O 1
ATOM 581 N N . TYR A 1 82 ? -8.467 -1.705 -8.853 1.00 94.25 82 TYR A N 1
ATOM 582 C CA . TYR A 1 82 ? -9.569 -1.306 -7.977 1.00 94.25 82 TYR A CA 1
ATOM 583 C C . TYR A 1 82 ? -9.058 -0.643 -6.697 1.00 94.25 82 TYR A C 1
ATOM 585 O O . TYR A 1 82 ? -7.860 -0.623 -6.416 1.00 94.25 82 TYR A O 1
ATOM 593 N N . HIS A 1 83 ? -9.980 -0.043 -5.944 1.00 95.88 83 HIS A N 1
ATOM 594 C CA . HIS A 1 83 ? -9.671 0.822 -4.809 1.00 95.88 83 HIS A CA 1
ATOM 595 C C . HIS A 1 83 ? -10.391 0.352 -3.548 1.00 95.88 83 HIS A C 1
ATOM 597 O O . HIS A 1 83 ? -11.581 0.039 -3.596 1.00 95.88 83 HIS A O 1
ATOM 603 N N . ALA A 1 84 ? -9.690 0.367 -2.415 1.00 96.31 84 ALA A N 1
ATOM 604 C CA . ALA A 1 84 ? -10.258 0.124 -1.090 1.00 96.31 84 ALA A CA 1
ATOM 605 C C . ALA A 1 84 ? -9.908 1.287 -0.151 1.00 96.31 84 ALA A C 1
ATOM 607 O O . ALA A 1 84 ? -8.780 1.772 -0.151 1.00 96.31 84 ALA A O 1
ATOM 608 N N . SER A 1 85 ? -10.860 1.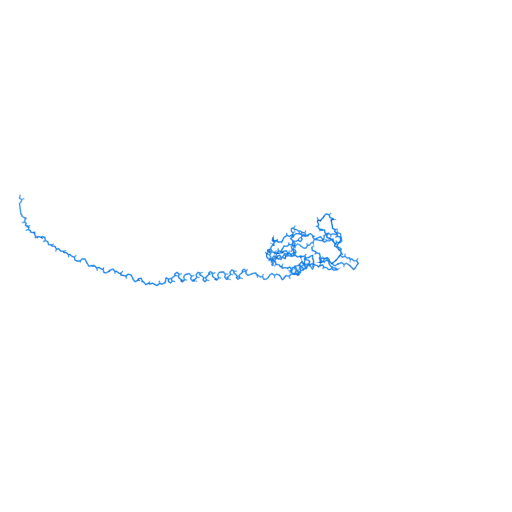754 0.658 1.00 96.25 85 SER A N 1
ATOM 609 C CA . SER A 1 85 ? -10.614 2.834 1.624 1.00 96.25 85 SER A CA 1
ATOM 610 C C . SER A 1 85 ? -10.208 2.259 2.980 1.00 96.25 85 SER A C 1
ATOM 612 O O . SER A 1 85 ? -10.922 1.422 3.532 1.00 96.25 85 SER A O 1
ATOM 614 N N . LEU A 1 86 ? -9.088 2.724 3.537 1.00 97.12 86 LEU A N 1
ATOM 615 C CA . LEU A 1 86 ? -8.597 2.331 4.859 1.00 97.12 86 LEU A CA 1
ATOM 616 C C . LEU A 1 86 ? -8.447 3.570 5.746 1.00 97.12 86 LEU A C 1
ATOM 618 O O . LEU A 1 86 ? -7.460 4.301 5.672 1.00 97.12 86 LEU A O 1
ATOM 622 N N . GLN A 1 87 ? -9.423 3.784 6.629 1.00 95.50 87 GLN A N 1
ATOM 623 C CA . GLN A 1 87 ? -9.362 4.826 7.650 1.00 95.50 87 GLN A CA 1
ATOM 624 C C . GLN A 1 87 ? -8.851 4.252 8.975 1.00 95.50 87 GLN A C 1
ATOM 626 O O . GLN A 1 87 ? -9.451 3.341 9.540 1.00 95.50 87 GLN A O 1
ATOM 631 N N . ILE A 1 88 ? -7.775 4.834 9.507 1.00 95.88 88 ILE A N 1
ATOM 632 C CA . ILE A 1 88 ? -7.296 4.562 10.865 1.00 95.88 88 ILE A CA 1
ATOM 633 C C . ILE A 1 88 ? -7.818 5.676 11.778 1.00 95.88 88 ILE A C 1
ATOM 635 O O . ILE A 1 88 ? -7.686 6.856 11.455 1.00 95.88 88 ILE A O 1
ATOM 639 N N . VAL A 1 89 ? -8.398 5.321 12.927 1.00 94.12 89 VAL A N 1
ATOM 640 C CA . VAL A 1 89 ? -8.869 6.285 13.935 1.00 94.12 89 VAL A CA 1
ATOM 641 C C . VAL A 1 89 ? -8.175 6.008 15.263 1.00 94.12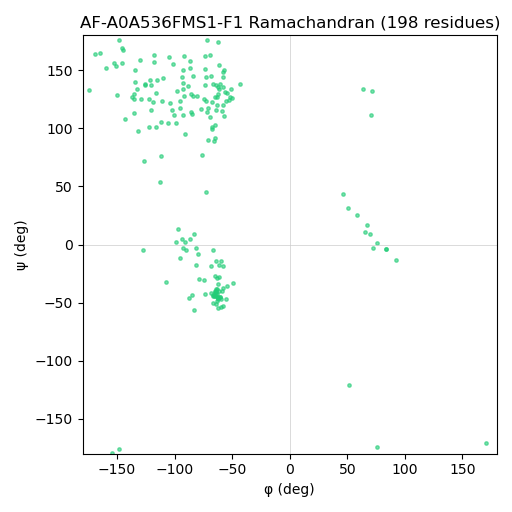 89 VAL A C 1
ATOM 643 O O . VAL A 1 89 ? -8.240 4.895 15.781 1.00 94.12 89 VAL A O 1
ATOM 646 N N . TYR A 1 90 ? -7.524 7.023 15.829 1.00 92.62 90 TYR A N 1
ATOM 647 C CA . TYR A 1 90 ? -6.814 6.932 17.105 1.00 92.62 90 TYR A CA 1
ATOM 648 C C . TYR A 1 90 ? -7.131 8.147 17.978 1.00 92.62 90 TYR A C 1
ATOM 650 O O . TYR A 1 90 ? -7.073 9.287 17.519 1.00 92.62 90 TYR A O 1
ATOM 658 N N . ASN A 1 91 ? -7.515 7.909 19.237 1.00 90.62 91 ASN A N 1
ATOM 659 C CA . ASN A 1 91 ? -7.944 8.944 20.189 1.00 90.62 91 ASN A CA 1
ATOM 660 C C . ASN A 1 91 ? -8.946 9.956 19.584 1.00 90.62 91 ASN A C 1
ATOM 662 O O . ASN A 1 91 ? -8.807 11.165 19.755 1.00 90.62 91 ASN A O 1
ATOM 666 N N . GLY A 1 92 ? -9.929 9.457 18.822 1.00 91.25 92 GLY A N 1
ATOM 667 C CA . GLY A 1 92 ? -10.971 10.261 18.164 1.00 91.25 92 GLY A CA 1
ATOM 668 C C . GLY A 1 92 ? -10.537 11.029 16.906 1.00 91.25 92 GLY A C 1
ATOM 669 O O . GLY A 1 92 ? -11.360 11.724 16.320 1.00 91.25 92 GLY A O 1
ATOM 670 N N . ASN A 1 93 ? -9.278 10.909 16.475 1.00 93.00 93 ASN A N 1
ATOM 671 C CA . ASN A 1 93 ? -8.731 11.602 15.309 1.00 93.00 93 ASN A CA 1
ATOM 672 C C . ASN A 1 93 ? -8.462 10.612 14.167 1.00 93.00 93 ASN A C 1
ATOM 674 O O . ASN A 1 93 ? -7.999 9.497 14.412 1.00 93.00 93 ASN A O 1
ATOM 678 N N . VAL A 1 94 ? -8.700 11.027 12.920 1.00 93.19 94 VAL A N 1
ATOM 679 C CA . VAL A 1 94 ? -8.288 10.250 11.740 1.00 93.19 94 VAL A CA 1
ATOM 680 C C . VAL A 1 94 ? -6.773 10.350 11.580 1.00 93.19 94 VAL A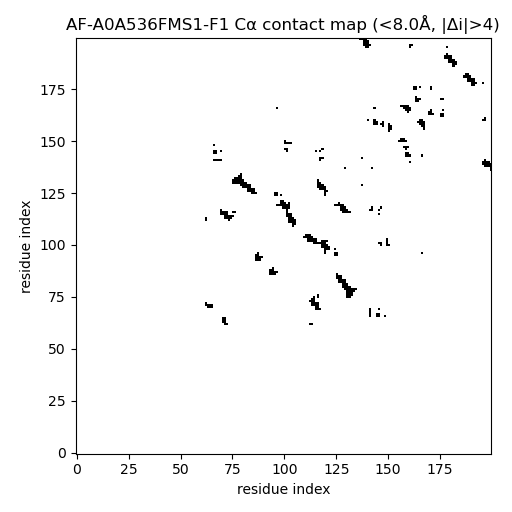 C 1
ATOM 682 O O . VAL A 1 94 ? -6.221 11.445 11.464 1.00 93.19 94 VAL A O 1
ATOM 685 N N . VAL A 1 95 ? -6.106 9.200 11.557 1.00 94.12 95 VAL A N 1
ATOM 686 C CA . VAL A 1 95 ? -4.685 9.068 11.234 1.00 94.12 95 VAL A CA 1
ATOM 687 C C . VAL A 1 95 ? -4.584 8.728 9.753 1.00 94.12 95 VAL A C 1
ATOM 689 O O . VAL A 1 95 ? -5.078 7.692 9.314 1.00 94.12 95 VAL A O 1
ATOM 692 N N . ASN A 1 96 ? -3.959 9.613 8.977 1.00 94.88 96 ASN A N 1
ATOM 693 C CA . ASN A 1 96 ? -3.725 9.356 7.560 1.00 94.88 96 ASN A CA 1
ATOM 694 C C . ASN A 1 96 ? -2.630 8.299 7.370 1.00 94.88 96 ASN A C 1
ATOM 696 O O . ASN A 1 96 ? -1.631 8.296 8.096 1.00 94.88 96 ASN A O 1
ATOM 700 N N . LEU A 1 97 ? -2.789 7.467 6.342 1.00 96.25 97 LEU A N 1
ATOM 701 C CA . LEU A 1 97 ? -1.710 6.630 5.822 1.00 96.25 97 LEU A CA 1
ATOM 702 C C . LEU A 1 97 ? -0.552 7.516 5.309 1.00 96.25 97 LEU A C 1
ATOM 704 O O . LEU A 1 97 ? -0.786 8.675 4.943 1.00 96.25 97 LEU A O 1
ATOM 708 N N . PRO A 1 98 ? 0.697 7.014 5.271 1.00 96.19 98 PRO A N 1
ATOM 709 C CA . PRO A 1 98 ? 1.813 7.768 4.718 1.00 96.19 98 PRO A CA 1
ATOM 710 C C . PRO A 1 98 ? 1.590 8.103 3.240 1.00 96.19 98 PRO A C 1
ATOM 712 O O . PRO A 1 98 ? 1.175 7.254 2.454 1.00 96.19 98 PRO A O 1
ATOM 715 N N . ASP A 1 99 ? 1.925 9.333 2.861 1.00 95.50 99 ASP A N 1
ATOM 716 C CA . ASP A 1 99 ? 1.941 9.750 1.461 1.00 95.50 99 ASP A CA 1
ATOM 717 C C . ASP A 1 99 ? 2.958 8.933 0.655 1.00 95.50 99 ASP A C 1
ATOM 719 O O . ASP A 1 99 ? 4.086 8.714 1.108 1.00 95.50 99 ASP A O 1
ATOM 723 N N . ASP A 1 100 ? 2.533 8.498 -0.534 1.00 95.94 100 ASP A N 1
ATOM 724 C CA . ASP A 1 100 ? 3.268 7.615 -1.447 1.00 95.94 100 ASP A CA 1
ATOM 725 C C . ASP A 1 100 ? 3.648 6.242 -0.839 1.00 95.94 100 ASP A C 1
ATOM 727 O O . ASP A 1 100 ? 4.600 5.598 -1.285 1.00 95.94 100 ASP A O 1
ATOM 731 N N . ALA A 1 101 ? 2.904 5.754 0.167 1.00 97.25 101 ALA A N 1
ATOM 732 C CA . ALA A 1 101 ? 3.113 4.426 0.752 1.00 97.25 101 ALA A CA 1
ATOM 733 C C . ALA A 1 101 ? 3.052 3.321 -0.316 1.00 97.25 101 ALA A C 1
ATOM 735 O O . ALA A 1 101 ? 2.054 3.180 -1.014 1.00 97.25 101 ALA A O 1
ATOM 736 N N . GLY A 1 102 ? 4.115 2.521 -0.434 1.00 96.50 102 GLY A N 1
ATOM 737 C CA . GLY A 1 102 ? 4.231 1.484 -1.468 1.00 96.50 102 GLY A CA 1
ATOM 738 C C . GLY A 1 102 ? 4.731 1.990 -2.831 1.00 96.50 102 GLY A C 1
ATOM 739 O O . GLY A 1 102 ? 4.992 1.175 -3.713 1.00 96.50 102 GLY A O 1
ATOM 740 N N . ILE A 1 103 ? 4.947 3.297 -3.004 1.00 96.62 103 ILE A N 1
ATOM 741 C CA . ILE A 1 103 ? 5.531 3.887 -4.217 1.00 96.62 103 ILE A CA 1
ATOM 742 C C . ILE A 1 103 ? 7.009 4.186 -3.949 1.00 96.62 103 ILE A C 1
ATOM 744 O O . ILE A 1 103 ? 7.361 5.049 -3.141 1.00 96.62 103 ILE A O 1
ATOM 748 N N . GLN A 1 104 ? 7.904 3.448 -4.600 1.00 94.44 104 GLN A N 1
ATOM 749 C CA . GLN A 1 104 ? 9.346 3.589 -4.409 1.00 94.44 104 GLN A CA 1
ATOM 750 C C . GLN A 1 104 ? 9.914 4.642 -5.353 1.00 94.44 104 GLN A C 1
ATOM 752 O O . GLN A 1 104 ? 9.581 4.688 -6.534 1.00 94.44 104 GLN A O 1
ATOM 757 N N . ARG A 1 105 ? 10.796 5.493 -4.832 1.00 92.62 105 ARG A N 1
ATOM 758 C CA . ARG A 1 105 ? 11.406 6.612 -5.563 1.00 92.62 105 ARG A CA 1
ATOM 759 C C . ARG A 1 105 ? 12.922 6.439 -5.645 1.00 92.62 105 ARG A C 1
ATOM 761 O O . ARG A 1 105 ? 13.496 5.597 -4.956 1.00 92.62 105 ARG A O 1
ATOM 768 N N . ASP A 1 106 ? 13.570 7.171 -6.545 1.00 89.62 106 ASP A N 1
ATOM 769 C CA . ASP A 1 106 ? 15.033 7.187 -6.637 1.00 89.62 106 ASP A CA 1
ATOM 770 C C . ASP A 1 106 ? 15.681 7.944 -5.459 1.00 89.62 106 ASP A C 1
ATOM 772 O O . ASP A 1 106 ? 15.004 8.539 -4.619 1.00 89.62 106 ASP A O 1
ATOM 776 N N . SER A 1 107 ? 17.016 7.959 -5.400 1.00 86.94 107 SER A N 1
ATOM 777 C CA . SER A 1 107 ? 17.773 8.654 -4.347 1.00 86.94 107 SER A CA 1
ATOM 778 C C . SER A 1 107 ? 17.647 10.185 -4.364 1.00 86.94 107 SER A C 1
ATOM 780 O O . SER A 1 107 ? 18.162 10.840 -3.459 1.00 86.94 107 SER A O 1
ATOM 782 N N . THR A 1 108 ? 16.965 10.767 -5.355 1.00 89.50 108 THR A N 1
ATOM 783 C CA . THR A 1 108 ? 16.600 12.193 -5.384 1.00 89.50 108 THR A CA 1
ATOM 784 C C . THR A 1 108 ? 15.186 12.444 -4.846 1.00 89.50 108 THR A C 1
ATOM 786 O O . THR A 1 108 ? 14.807 13.596 -4.655 1.00 89.50 108 THR A O 1
ATOM 789 N N . GLY A 1 109 ? 14.385 11.389 -4.647 1.00 86.25 109 GLY A N 1
ATOM 790 C CA . GLY A 1 109 ? 12.952 11.466 -4.350 1.00 86.25 109 GLY A CA 1
ATOM 791 C C . GLY A 1 109 ? 12.078 11.886 -5.543 1.00 86.25 109 GLY A C 1
ATOM 792 O O . GLY A 1 109 ? 10.852 11.913 -5.422 1.00 86.25 109 GLY A O 1
ATOM 793 N N . THR A 1 110 ? 12.668 12.197 -6.701 1.00 88.69 110 THR A N 1
ATOM 794 C CA . THR A 1 110 ? 11.947 12.812 -7.828 1.00 88.69 110 THR A CA 1
ATOM 795 C C . THR A 1 110 ? 11.219 11.773 -8.668 1.00 88.69 110 THR A C 1
ATOM 797 O O . THR A 1 110 ? 10.000 11.857 -8.833 1.00 88.69 110 THR A O 1
ATOM 800 N N . ASN A 1 111 ? 11.945 10.780 -9.185 1.00 91.25 111 ASN A N 1
ATOM 801 C CA . ASN A 1 111 ? 11.391 9.790 -10.105 1.00 91.25 111 ASN A CA 1
ATOM 802 C C . ASN A 1 111 ? 10.899 8.561 -9.335 1.00 91.25 111 ASN A C 1
ATOM 804 O O . ASN A 1 111 ? 11.578 8.091 -8.420 1.00 91.25 111 ASN A O 1
ATOM 808 N N . VAL A 1 112 ? 9.744 8.021 -9.724 1.00 92.50 112 VAL A N 1
ATOM 809 C CA . VAL A 1 112 ? 9.275 6.711 -9.251 1.00 92.50 112 VAL A CA 1
ATOM 810 C C . VAL A 1 112 ? 10.101 5.615 -9.931 1.00 92.50 112 VAL A C 1
ATOM 812 O O . VAL A 1 112 ? 10.395 5.699 -11.123 1.00 92.50 112 VAL A O 1
ATOM 815 N N . THR A 1 113 ? 10.513 4.604 -9.168 1.00 91.62 113 THR A N 1
ATOM 816 C CA . THR A 1 113 ? 11.324 3.468 -9.636 1.00 91.62 113 THR A CA 1
ATOM 817 C C . THR A 1 113 ? 10.523 2.172 -9.719 1.00 91.62 113 THR A C 1
ATOM 819 O O . THR A 1 113 ? 10.793 1.360 -10.606 1.00 91.62 113 THR A O 1
ATOM 822 N N . CYS A 1 114 ? 9.538 1.989 -8.834 1.00 93.62 114 CYS A N 1
ATOM 823 C CA . CYS A 1 114 ? 8.495 0.968 -8.928 1.00 93.62 114 CYS A CA 1
ATOM 824 C C . CYS A 1 114 ? 7.323 1.271 -7.978 1.00 93.62 114 CYS A C 1
ATOM 826 O O . CYS A 1 114 ? 7.450 2.054 -7.034 1.00 93.62 114 CYS A O 1
ATOM 828 N N . TYR A 1 115 ? 6.207 0.594 -8.215 1.00 95.50 115 TYR A N 1
ATOM 829 C CA . TYR A 1 115 ? 5.003 0.565 -7.399 1.00 95.50 115 TYR A CA 1
ATOM 830 C C . TYR A 1 115 ? 4.821 -0.861 -6.888 1.00 95.50 115 TYR A C 1
ATOM 832 O O . TYR A 1 115 ? 4.857 -1.806 -7.679 1.00 95.50 115 TYR A O 1
ATOM 840 N N . TYR A 1 116 ? 4.601 -1.047 -5.589 1.00 97.12 116 TYR A N 1
ATOM 841 C CA . TYR A 1 116 ? 3.997 -2.298 -5.136 1.00 97.12 116 TYR A CA 1
ATOM 842 C C . TYR A 1 116 ? 2.538 -2.351 -5.611 1.00 97.12 116 TYR A C 1
ATOM 844 O O . TYR A 1 116 ? 1.868 -1.320 -5.622 1.00 97.12 116 TYR A O 1
ATOM 852 N N . TRP A 1 117 ? 2.017 -3.533 -5.961 1.00 97.00 117 TRP A N 1
ATOM 853 C CA . TRP A 1 117 ? 0.610 -3.672 -6.394 1.00 97.00 117 TRP A CA 1
ATOM 854 C C . TRP A 1 117 ? -0.408 -3.193 -5.346 1.00 97.00 117 TRP A C 1
ATOM 856 O O . TRP A 1 117 ? -1.552 -2.934 -5.694 1.00 97.00 117 TRP A O 1
ATOM 866 N N . LEU A 1 118 ? 0.011 -3.075 -4.080 1.00 97.81 118 LEU A N 1
ATOM 867 C CA . LEU A 1 118 ? -0.736 -2.454 -2.988 1.00 97.81 118 LEU A CA 1
ATOM 868 C C . LEU A 1 118 ? -0.027 -1.157 -2.569 1.00 97.81 118 LEU A C 1
ATOM 870 O O . LEU A 1 118 ? 1.025 -1.214 -1.928 1.00 97.81 118 LEU A O 1
ATOM 874 N N . HIS A 1 119 ? -0.576 0.005 -2.926 1.00 97.94 119 HIS A N 1
ATOM 875 C CA . HIS A 1 119 ? 0.043 1.310 -2.642 1.00 97.94 119 HIS A CA 1
ATOM 876 C C . HIS A 1 119 ? -0.989 2.433 -2.410 1.00 97.94 119 HIS A C 1
ATOM 878 O O . HIS A 1 119 ? -2.192 2.207 -2.500 1.00 97.94 119 HIS A O 1
ATOM 884 N N . VAL A 1 120 ? -0.533 3.642 -2.068 1.00 97.81 120 VAL A N 1
ATOM 885 C CA . VAL A 1 120 ? -1.362 4.843 -1.837 1.00 97.81 120 VAL A CA 1
ATOM 886 C C . VAL A 1 120 ? -0.687 6.049 -2.488 1.00 97.81 120 VAL A C 1
ATOM 888 O O . VAL A 1 120 ? 0.466 6.338 -2.179 1.00 97.81 120 VAL A O 1
ATOM 891 N N . HIS A 1 121 ? -1.391 6.803 -3.335 1.00 96.81 121 HIS A N 1
ATOM 892 C CA . HIS A 1 121 ? -0.876 8.073 -3.869 1.00 96.81 121 HIS A CA 1
ATOM 893 C C . HIS A 1 121 ? -1.123 9.243 -2.908 1.00 96.81 121 HIS A C 1
ATOM 895 O O . HIS A 1 121 ? -2.207 9.359 -2.335 1.00 96.81 121 HIS A O 1
ATOM 901 N N . THR A 1 122 ? -0.194 10.205 -2.855 1.00 95.00 122 THR A N 1
ATOM 902 C CA . THR A 1 122 ? -0.362 11.493 -2.138 1.00 95.00 122 THR A CA 1
ATOM 903 C C . THR A 1 122 ? -1.683 12.228 -2.451 1.00 95.00 122 THR A C 1
ATOM 905 O O . THR A 1 122 ? -2.240 12.910 -1.588 1.00 95.00 122 THR A O 1
ATOM 908 N N . ALA A 1 123 ? -2.200 12.104 -3.680 1.00 94.94 123 ALA A N 1
ATOM 909 C CA . ALA A 1 123 ? -3.473 12.704 -4.097 1.00 94.94 123 ALA A CA 1
ATOM 910 C C . ALA A 1 123 ? -4.711 11.972 -3.537 1.00 94.94 123 ALA A C 1
ATOM 912 O O . ALA A 1 123 ? -5.726 12.609 -3.257 1.00 94.94 123 ALA A O 1
ATOM 913 N N . ASN A 1 124 ? -4.609 10.657 -3.326 1.00 93.31 124 ASN A N 1
ATOM 914 C CA . ASN A 1 124 ? -5.710 9.758 -2.977 1.00 93.31 124 ASN A CA 1
ATOM 915 C C . ASN A 1 124 ? -5.527 9.238 -1.539 1.00 93.31 124 ASN A C 1
ATOM 917 O O . ASN A 1 124 ? -5.483 8.035 -1.285 1.00 93.31 124 ASN A O 1
ATOM 921 N N . LYS A 1 125 ? -5.366 10.160 -0.581 1.00 91.88 125 LYS A N 1
ATOM 922 C CA . LYS A 1 125 ? -5.093 9.833 0.829 1.00 91.88 125 LYS A CA 1
ATOM 923 C C . LYS A 1 125 ? -6.097 8.819 1.381 1.00 91.88 125 LYS A C 1
ATOM 925 O O . LYS A 1 125 ? -7.304 9.002 1.247 1.00 91.88 125 LYS A O 1
ATOM 930 N N . ASN A 1 126 ? -5.578 7.805 2.072 1.00 94.75 126 ASN A N 1
ATOM 931 C CA . ASN A 1 126 ? -6.340 6.714 2.694 1.00 94.75 126 ASN A CA 1
ATOM 932 C C . ASN A 1 126 ? -7.073 5.783 1.705 1.00 94.75 126 ASN A C 1
ATOM 934 O O . ASN A 1 126 ? -7.855 4.939 2.140 1.00 94.75 126 ASN A O 1
ATOM 938 N N . VAL A 1 127 ? -6.796 5.891 0.401 1.00 97.50 127 VAL A N 1
ATOM 939 C CA . VAL A 1 127 ? -7.251 4.941 -0.620 1.00 97.50 127 VAL A CA 1
ATOM 940 C C . VAL A 1 127 ? -6.089 4.026 -0.995 1.00 97.50 127 VAL A C 1
ATOM 942 O O . VAL A 1 127 ? -5.086 4.475 -1.547 1.00 97.50 127 VAL A O 1
ATOM 945 N N . ILE A 1 128 ? -6.236 2.738 -0.698 1.00 98.06 128 ILE A N 1
ATOM 946 C CA . ILE A 1 128 ? -5.363 1.683 -1.202 1.00 98.06 128 ILE A CA 1
ATOM 947 C C . ILE A 1 128 ? -5.718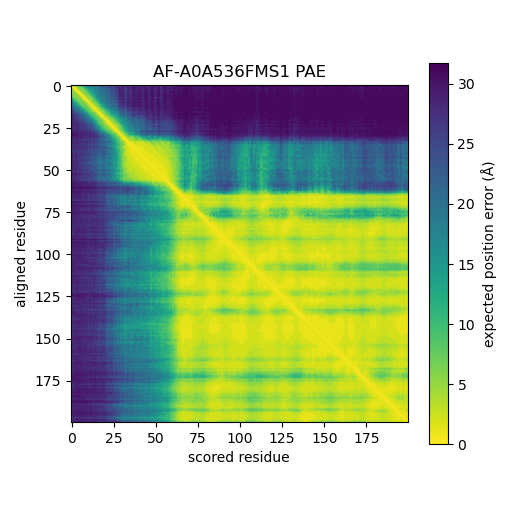 1.459 -2.671 1.00 98.06 128 ILE A C 1
ATOM 949 O O . ILE A 1 128 ? -6.874 1.195 -3.008 1.00 98.06 128 ILE A O 1
ATOM 953 N N . HIS A 1 129 ? -4.712 1.556 -3.527 1.00 97.56 129 HIS A N 1
ATOM 954 C CA . HIS A 1 129 ? -4.730 1.081 -4.899 1.00 97.56 129 HIS A CA 1
ATOM 955 C C . HIS A 1 129 ? -4.346 -0.397 -4.924 1.00 97.56 129 HIS A C 1
ATOM 957 O O . HIS A 1 129 ? -3.345 -0.780 -4.315 1.00 97.56 129 HIS A O 1
ATOM 963 N N . ILE A 1 130 ? -5.159 -1.211 -5.603 1.00 97.12 130 ILE A N 1
ATOM 964 C CA . ILE A 1 130 ? -4.918 -2.630 -5.856 1.00 97.12 130 ILE A CA 1
ATOM 965 C C . ILE A 1 130 ? -4.771 -2.803 -7.365 1.00 97.12 130 ILE A C 1
ATOM 967 O O . ILE A 1 130 ? -5.759 -2.795 -8.104 1.00 97.12 130 ILE A O 1
ATOM 971 N N . GLU A 1 131 ? -3.522 -2.912 -7.808 1.00 95.69 131 GLU A N 1
ATOM 972 C CA . GLU A 1 131 ? -3.129 -2.830 -9.213 1.00 95.69 131 GLU A CA 1
ATOM 973 C C . GLU A 1 131 ? -2.203 -3.989 -9.583 1.00 95.69 131 GLU A C 1
ATOM 975 O O . GLU A 1 131 ? -0.999 -3.930 -9.338 1.00 95.69 131 GLU A O 1
ATOM 980 N N . SER A 1 132 ? -2.750 -5.054 -10.175 1.00 93.75 132 SER A N 1
ATOM 981 C CA . SER A 1 132 ? -2.032 -6.306 -10.457 1.00 93.75 132 SER A CA 1
ATOM 982 C C . SER A 1 132 ? -2.193 -6.776 -11.919 1.00 93.75 132 SER A C 1
ATOM 984 O O . SER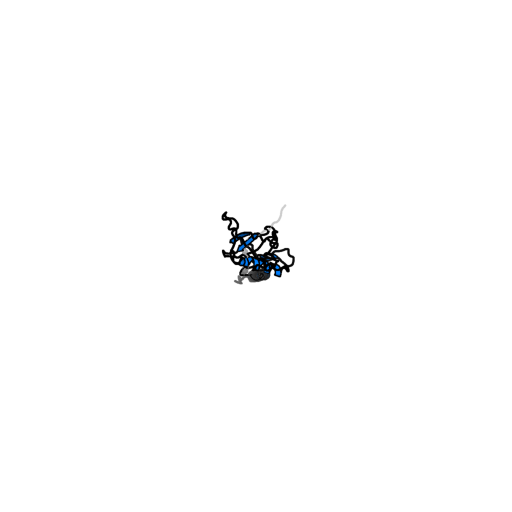 A 1 132 ? -3.141 -6.392 -12.614 1.00 93.75 132 SER A O 1
ATOM 986 N N . PRO A 1 133 ? -1.279 -7.625 -12.436 1.00 91.25 133 PRO A N 1
ATOM 987 C CA . PRO A 1 133 ? -1.352 -8.145 -13.805 1.00 91.25 133 PRO A CA 1
ATOM 988 C C . PRO A 1 133 ? -2.347 -9.309 -13.961 1.00 91.25 133 PRO A C 1
ATOM 990 O O . PRO A 1 133 ? -2.589 -9.764 -15.074 1.00 91.25 133 PRO A O 1
ATOM 993 N N . ALA A 1 134 ? -2.900 -9.820 -12.859 1.00 89.94 134 ALA A N 1
ATOM 994 C CA . ALA A 1 134 ? -3.888 -10.893 -12.825 1.00 89.94 134 ALA A CA 1
ATOM 995 C C . ALA A 1 134 ? -4.770 -10.760 -11.575 1.00 89.94 134 ALA A C 1
ATOM 997 O O . ALA A 1 134 ? -4.353 -10.162 -10.581 1.00 89.94 134 ALA A O 1
ATOM 998 N N . SER A 1 135 ? -5.980 -11.323 -11.623 1.00 90.50 135 SER A N 1
ATOM 999 C CA . SER A 1 135 ? -6.883 -11.382 -10.470 1.00 90.50 135 SER A CA 1
ATOM 1000 C C . SER A 1 135 ? -6.325 -12.309 -9.396 1.00 90.50 135 SER A C 1
ATOM 1002 O O . SER A 1 135 ? -6.104 -13.489 -9.659 1.00 90.50 135 SER A O 1
ATOM 1004 N N . ASP A 1 136 ? -6.142 -11.767 -8.198 1.00 92.06 136 ASP A N 1
ATOM 1005 C CA . ASP A 1 136 ? -5.694 -12.482 -7.005 1.00 92.06 136 ASP A CA 1
ATOM 1006 C C . ASP A 1 136 ? -6.392 -11.885 -5.769 1.00 92.06 136 ASP A C 1
ATOM 1008 O O . ASP A 1 136 ? -7.020 -10.824 -5.854 1.00 92.06 136 ASP A O 1
ATOM 1012 N N . THR A 1 137 ? -6.300 -12.566 -4.632 1.00 93.69 137 THR A N 1
ATOM 1013 C CA . THR A 1 137 ? -6.888 -12.133 -3.362 1.00 93.69 137 THR A CA 1
ATOM 1014 C C . THR A 1 137 ? -5.822 -11.467 -2.499 1.00 93.69 137 THR A C 1
ATOM 1016 O O . THR A 1 137 ? -4.994 -12.143 -1.890 1.00 93.69 137 THR A O 1
ATOM 1019 N N . PHE A 1 138 ? -5.866 -10.139 -2.411 1.00 96.19 138 PHE A N 1
ATOM 1020 C CA . PHE A 1 138 ? -4.974 -9.360 -1.553 1.00 96.19 138 PHE A CA 1
ATOM 1021 C C . PHE A 1 138 ? -5.593 -9.096 -0.180 1.00 96.19 138 PHE A C 1
ATOM 1023 O O . PHE A 1 138 ? -6.809 -8.977 -0.074 1.00 96.19 138 PHE A O 1
ATOM 1030 N N . THR A 1 139 ? -4.770 -8.972 0.867 1.00 97.81 139 THR A N 1
ATOM 1031 C CA . THR A 1 139 ? -5.252 -8.669 2.224 1.00 97.81 139 THR A CA 1
ATOM 1032 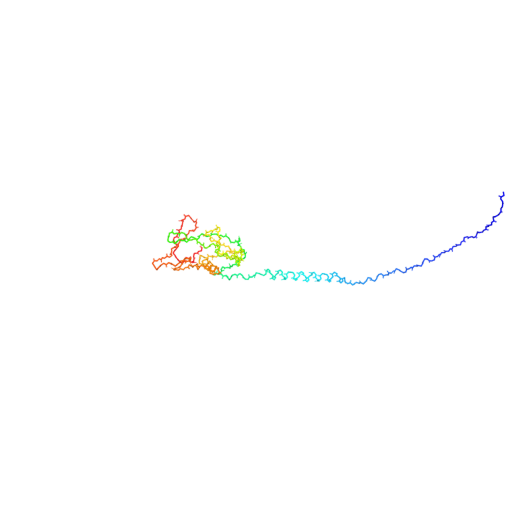C C . THR A 1 139 ? -4.727 -7.353 2.791 1.00 97.81 139 THR A C 1
ATOM 1034 O O . THR A 1 139 ? -3.635 -6.880 2.457 1.00 97.81 139 THR A O 1
ATOM 1037 N N . VAL A 1 140 ? -5.469 -6.803 3.757 1.00 97.75 140 VAL A N 1
ATOM 1038 C CA . VAL A 1 140 ? -5.029 -5.673 4.594 1.00 97.75 140 VAL A CA 1
ATOM 1039 C C . VAL A 1 140 ? -3.683 -5.979 5.270 1.00 97.75 140 VAL A C 1
ATOM 1041 O O . VAL A 1 140 ? -2.829 -5.100 5.372 1.00 97.75 140 VAL A O 1
ATOM 1044 N N . GLY A 1 141 ? -3.438 -7.233 5.667 1.00 98.12 141 GLY A N 1
ATOM 1045 C CA . GLY A 1 141 ? -2.147 -7.679 6.198 1.00 98.12 141 GLY A CA 1
ATOM 1046 C C . GLY A 1 141 ? -0.993 -7.512 5.206 1.00 98.12 141 GLY A C 1
ATOM 1047 O O . GLY A 1 141 ? 0.049 -6.977 5.581 1.00 98.12 141 GLY A O 1
ATOM 1048 N N . GLN A 1 142 ? -1.184 -7.897 3.940 1.00 98.44 142 GLN A N 1
ATOM 1049 C CA . GLN A 1 142 ? -0.176 -7.698 2.891 1.00 98.44 142 GLN A CA 1
ATOM 1050 C C . GLN A 1 142 ? 0.069 -6.210 2.613 1.00 98.44 142 GLN A C 1
ATOM 1052 O O . GLN A 1 142 ? 1.224 -5.809 2.476 1.00 98.44 142 GLN A O 1
ATOM 1057 N N . PHE A 1 143 ? -0.982 -5.378 2.596 1.00 98.50 143 PHE A N 1
ATOM 1058 C CA . PHE A 1 143 ? -0.822 -3.925 2.469 1.00 98.50 143 PHE A CA 1
ATOM 1059 C C . PHE A 1 143 ? 0.014 -3.341 3.619 1.00 98.50 143 PHE A C 1
ATOM 1061 O O . PHE A 1 143 ? 0.955 -2.586 3.371 1.00 98.50 143 PHE A O 1
ATOM 1068 N N . PHE A 1 144 ? -0.270 -3.717 4.871 1.00 98.44 144 PHE A N 1
ATOM 1069 C CA . PHE A 1 144 ? 0.524 -3.265 6.017 1.00 98.44 144 PHE A CA 1
ATOM 1070 C C . PHE A 1 144 ? 1.974 -3.759 5.956 1.00 98.44 144 PHE A C 1
ATOM 1072 O O . PHE A 1 144 ? 2.882 -2.990 6.264 1.00 98.44 144 PHE A O 1
ATOM 1079 N N . ASP A 1 145 ? 2.228 -4.990 5.510 1.00 98.56 145 ASP A N 1
ATOM 1080 C CA . ASP A 1 145 ? 3.593 -5.507 5.375 1.00 98.56 145 ASP A CA 1
ATOM 1081 C C . ASP A 1 145 ? 4.380 -4.758 4.279 1.00 98.56 145 ASP A C 1
ATOM 1083 O O . ASP A 1 145 ? 5.525 -4.353 4.515 1.00 98.56 145 ASP A O 1
ATOM 1087 N N . VAL A 1 146 ? 3.756 -4.496 3.121 1.00 98.31 146 VAL A N 1
ATOM 1088 C CA . VAL A 1 146 ? 4.298 -3.646 2.041 1.00 98.31 146 VAL A CA 1
ATOM 1089 C C . VAL A 1 146 ? 4.600 -2.239 2.558 1.00 98.31 146 VAL A C 1
ATOM 1091 O O . VAL A 1 146 ? 5.733 -1.765 2.435 1.00 98.31 146 VAL A O 1
ATOM 1094 N N . MET A 1 147 ? 3.620 -1.593 3.194 1.00 98.19 147 MET A N 1
ATOM 1095 C CA . MET A 1 147 ? 3.743 -0.253 3.768 1.00 98.19 147 MET A CA 1
ATOM 1096 C C . MET A 1 147 ? 4.855 -0.195 4.829 1.00 98.19 147 MET A C 1
ATOM 1098 O O . MET A 1 147 ? 5.631 0.759 4.851 1.00 98.19 147 MET A O 1
ATOM 1102 N N . ASN A 1 148 ? 4.997 -1.223 5.670 1.00 98.19 148 ASN A N 1
ATOM 1103 C CA . ASN A 1 148 ? 6.049 -1.323 6.683 1.00 98.19 148 ASN A CA 1
ATOM 1104 C C . ASN A 1 148 ? 7.448 -1.516 6.082 1.00 98.19 148 ASN A C 1
ATOM 1106 O O . ASN A 1 148 ? 8.414 -0.911 6.556 1.00 98.19 148 ASN A O 1
ATOM 1110 N N . SER A 1 149 ? 7.570 -2.350 5.047 1.00 97.38 149 SER A N 1
ATOM 1111 C CA . SER A 1 149 ? 8.824 -2.565 4.314 1.00 97.38 149 SER A CA 1
ATOM 1112 C C . SER A 1 149 ? 9.270 -1.278 3.612 1.00 97.38 149 SER A C 1
ATOM 1114 O O . SER A 1 149 ? 10.380 -0.794 3.841 1.00 97.38 149 SER A O 1
ATOM 1116 N N . TRP A 1 150 ? 8.360 -0.654 2.855 1.00 96.75 150 TRP A N 1
ATOM 1117 C CA . TRP A 1 150 ? 8.558 0.650 2.218 1.00 96.75 150 TRP A CA 1
ATOM 1118 C C . TRP A 1 150 ? 8.954 1.734 3.230 1.00 96.75 150 TRP A C 1
ATOM 1120 O O . TRP A 1 150 ? 9.926 2.458 3.008 1.00 96.75 150 TRP A O 1
ATOM 1130 N N . SER A 1 151 ? 8.254 1.827 4.365 1.00 97.19 151 SER A N 1
ATOM 1131 C CA . SER A 1 151 ? 8.492 2.874 5.365 1.00 97.19 151 SER A CA 1
ATOM 1132 C C . SER A 1 151 ? 9.903 2.763 5.950 1.00 97.19 151 SER A C 1
ATOM 1134 O O . SER A 1 151 ? 10.662 3.734 5.925 1.00 97.19 151 SER A O 1
ATOM 1136 N N . GLN A 1 152 ? 10.310 1.558 6.365 1.00 95.81 152 GLN A N 1
ATOM 1137 C CA . GLN A 1 152 ? 11.657 1.305 6.889 1.00 95.81 152 GLN A CA 1
ATOM 1138 C C . GLN A 1 152 ? 12.750 1.514 5.830 1.00 95.81 152 GLN A C 1
ATOM 1140 O O . GLN A 1 152 ? 13.773 2.128 6.133 1.00 95.81 152 GLN A O 1
ATOM 1145 N N . ALA A 1 153 ? 12.530 1.079 4.583 1.00 93.12 153 ALA A N 1
ATOM 1146 C CA . ALA A 1 153 ? 13.472 1.297 3.479 1.00 93.12 153 ALA A CA 1
ATOM 1147 C C . ALA A 1 153 ? 13.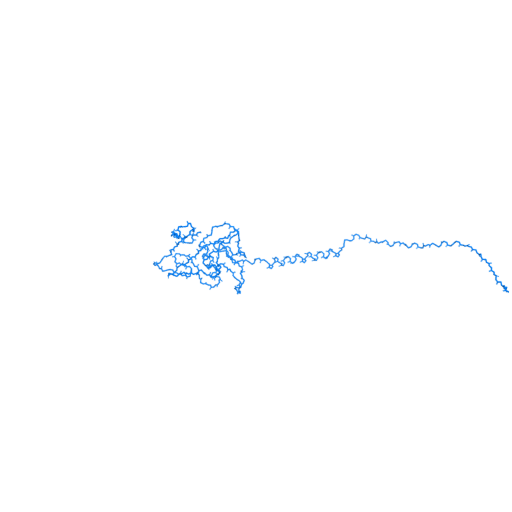704 2.792 3.175 1.00 93.12 153 ALA A C 1
ATOM 1149 O O . ALA A 1 153 ? 14.788 3.168 2.735 1.00 93.12 153 ALA A O 1
ATOM 1150 N N 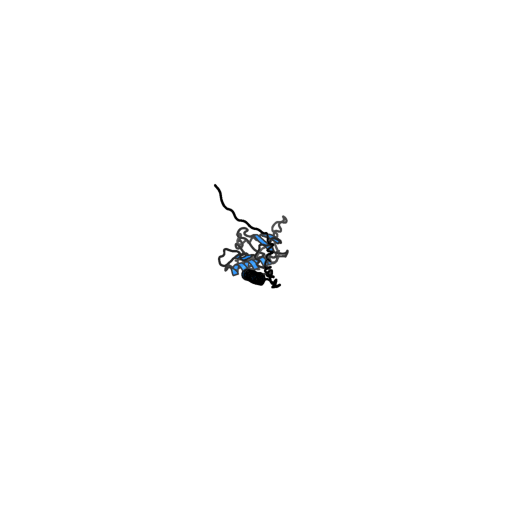. ASN A 1 154 ? 12.715 3.645 3.462 1.00 93.12 154 ASN A N 1
ATOM 1151 C CA . ASN A 1 154 ? 12.792 5.100 3.317 1.00 93.12 154 ASN A CA 1
ATOM 1152 C C . ASN A 1 154 ? 13.138 5.832 4.636 1.00 93.12 154 ASN A C 1
ATOM 1154 O O . ASN A 1 154 ? 12.961 7.048 4.725 1.00 93.12 154 ASN A O 1
ATOM 1158 N N . GLY A 1 155 ? 13.599 5.122 5.675 1.00 94.19 155 GLY A N 1
ATOM 1159 C CA . GLY A 1 155 ? 13.997 5.714 6.963 1.00 94.19 155 GLY A CA 1
ATOM 1160 C C . GLY A 1 155 ? 12.847 6.319 7.785 1.00 94.19 155 GLY A C 1
ATOM 1161 O O . GLY A 1 155 ? 13.088 7.118 8.690 1.00 94.19 155 GLY A O 1
ATOM 1162 N N . LYS A 1 156 ? 11.598 5.969 7.466 1.00 95.62 156 LYS A N 1
ATOM 1163 C CA . LYS A 1 156 ? 10.377 6.423 8.148 1.00 95.62 156 LYS A CA 1
ATOM 1164 C C . LYS A 1 156 ? 9.995 5.436 9.276 1.00 95.62 156 LYS A C 1
ATOM 1166 O O . LYS A 1 156 ? 10.459 4.293 9.272 1.00 95.62 156 LYS A O 1
ATOM 1171 N N . PRO A 1 157 ? 9.143 5.829 10.247 1.00 96.81 157 PRO A N 1
ATOM 1172 C CA . PRO A 1 157 ? 8.699 4.938 11.325 1.00 96.81 157 PRO A CA 1
ATOM 1173 C C . PRO A 1 157 ? 8.023 3.656 10.816 1.00 96.81 157 PRO A C 1
ATOM 1175 O O . PRO A 1 157 ? 7.376 3.670 9.768 1.00 96.81 157 PRO A O 1
ATOM 1178 N N . ALA A 1 158 ? 8.133 2.561 11.572 1.00 96.88 158 ALA A N 1
ATOM 1179 C CA . ALA A 1 158 ? 7.459 1.300 11.258 1.00 96.88 158 ALA A CA 1
ATOM 1180 C C . ALA A 1 158 ? 5.928 1.473 11.173 1.00 96.88 158 ALA A C 1
ATOM 1182 O O . ALA A 1 158 ? 5.353 2.313 11.863 1.00 96.88 158 ALA A O 1
ATOM 1183 N N . GLN A 1 159 ? 5.286 0.671 10.322 1.00 97.31 159 GLN A N 1
ATOM 1184 C CA . GLN A 1 159 ? 3.860 0.756 9.986 1.00 97.31 159 GLN A CA 1
ATOM 1185 C C . GLN A 1 159 ? 3.204 -0.609 10.207 1.00 97.31 159 GLN A C 1
ATOM 1187 O O . GLN A 1 159 ? 2.938 -1.342 9.262 1.00 97.31 159 GLN A O 1
ATOM 1192 N N . LYS A 1 160 ? 3.028 -1.009 11.464 1.00 96.56 160 LYS A N 1
ATOM 1193 C CA . LYS A 1 160 ? 2.610 -2.375 11.810 1.00 96.56 160 LYS A CA 1
ATOM 1194 C C . LYS A 1 160 ? 1.090 -2.542 11.806 1.00 96.56 160 LYS A C 1
ATOM 1196 O O . LYS A 1 160 ? 0.350 -1.588 12.023 1.00 96.56 160 LYS A O 1
ATOM 1201 N N . LEU A 1 161 ? 0.649 -3.787 11.657 1.00 96.50 161 LEU A N 1
ATOM 1202 C CA . LEU A 1 161 ? -0.671 -4.240 12.084 1.00 96.50 161 LEU A CA 1
ATOM 1203 C C . LEU A 1 161 ? -0.497 -5.582 12.797 1.00 96.50 161 LEU A C 1
ATOM 1205 O O . LEU A 1 161 ? -0.096 -6.559 12.161 1.00 96.50 161 LEU A O 1
ATOM 1209 N N . ASP A 1 162 ? -0.759 -5.594 14.102 1.00 92.38 162 ASP A N 1
ATOM 1210 C CA . ASP A 1 162 ? -0.810 -6.776 14.971 1.00 92.38 162 ASP A CA 1
ATOM 1211 C C . ASP A 1 162 ? -1.728 -6.503 16.183 1.00 92.38 162 ASP A C 1
ATOM 1213 O O . ASP A 1 162 ? -2.293 -5.418 16.309 1.00 92.38 162 ASP A O 1
ATOM 1217 N N . ALA A 1 163 ? -1.880 -7.469 17.094 1.00 87.62 163 ALA A N 1
ATOM 1218 C CA . ALA A 1 163 ? -2.768 -7.358 18.260 1.00 87.62 163 ALA A CA 1
ATOM 1219 C C . ALA A 1 163 ? -2.446 -6.189 19.223 1.00 87.62 163 ALA A C 1
ATOM 1221 O O . ALA A 1 163 ? -3.267 -5.864 20.079 1.00 87.62 163 ALA A O 1
ATOM 1222 N N . SER A 1 164 ? -1.270 -5.567 19.097 1.00 90.62 164 SER A N 1
ATOM 1223 C CA . SER A 1 164 ? -0.790 -4.464 19.940 1.00 90.62 164 SER A CA 1
ATOM 1224 C C . SER A 1 164 ? -0.323 -3.223 19.164 1.00 90.62 164 SER A C 1
ATOM 1226 O O . SER A 1 164 ? -0.027 -2.207 19.792 1.00 90.62 164 SER A O 1
ATOM 1228 N N . HIS A 1 165 ? -0.283 -3.257 17.826 1.00 94.38 165 HIS A N 1
ATOM 1229 C CA . HIS A 1 165 ? 0.159 -2.131 16.993 1.00 94.38 165 HIS A CA 1
ATOM 1230 C C . HIS A 1 165 ? -0.782 -1.871 15.818 1.00 94.38 165 HIS A C 1
ATOM 1232 O O . HIS A 1 165 ? -1.195 -2.801 15.124 1.00 94.38 165 HIS A O 1
ATOM 1238 N N . VAL A 1 166 ? -1.019 -0.590 15.532 1.00 95.44 166 VAL A N 1
ATOM 1239 C CA . VAL A 1 166 ? -1.658 -0.124 14.296 1.00 95.44 166 VAL A CA 1
ATOM 1240 C C . VAL A 1 166 ? -0.867 1.076 13.773 1.00 95.44 166 VAL A C 1
ATOM 1242 O O . VAL A 1 166 ? -0.647 2.046 14.494 1.00 95.44 166 VAL A O 1
ATOM 1245 N N . SER A 1 167 ? -0.423 1.018 12.515 1.00 95.81 167 SER A N 1
ATOM 1246 C CA . SER A 1 167 ? 0.463 2.021 11.910 1.00 95.81 167 SER A CA 1
ATOM 1247 C C . SER A 1 167 ? 1.698 2.272 12.801 1.00 95.81 167 SER A C 1
ATOM 1249 O O . SER A 1 167 ? 2.459 1.339 13.072 1.00 95.81 167 SER A O 1
ATOM 1251 N N . THR A 1 168 ? 1.912 3.508 13.248 1.00 95.56 168 THR A N 1
ATOM 1252 C CA . THR A 1 168 ? 3.072 3.947 14.034 1.00 95.56 168 THR A CA 1
ATOM 1253 C C . THR A 1 168 ? 2.886 3.832 15.547 1.00 95.56 168 THR A C 1
ATOM 1255 O O . THR A 1 168 ? 3.832 4.114 16.285 1.00 95.56 168 THR A O 1
ATOM 1258 N N . PHE A 1 169 ? 1.696 3.452 16.030 1.00 93.31 169 PHE A N 1
ATOM 1259 C CA . PHE A 1 169 ? 1.351 3.491 17.451 1.00 93.31 169 PHE A CA 1
ATOM 1260 C C . PHE A 1 169 ? 1.097 2.101 18.051 1.00 93.31 169 PHE A C 1
ATOM 1262 O O . PHE A 1 169 ? 0.500 1.217 17.436 1.00 93.31 169 PHE A O 1
ATOM 1269 N N . THR A 1 170 ? 1.556 1.933 19.291 1.00 93.88 170 THR A N 1
ATOM 1270 C CA . THR A 1 170 ? 1.255 0.786 20.155 1.00 93.88 170 THR A CA 1
ATOM 1271 C C . THR A 1 170 ? 0.039 1.129 21.013 1.00 93.88 170 THR A C 1
ATOM 1273 O O . THR A 1 170 ? -0.012 2.222 21.582 1.00 93.88 170 THR A O 1
ATOM 1276 N N . ILE A 1 171 ? -0.928 0.218 21.121 1.00 90.75 171 ILE A N 1
ATOM 1277 C CA . ILE A 1 171 ? -2.096 0.387 21.999 1.00 90.75 171 ILE A CA 1
ATOM 1278 C C . ILE A 1 171 ? -1.795 -0.097 23.428 1.00 90.75 171 ILE A C 1
ATOM 1280 O O . ILE A 1 171 ? -0.935 -0.952 23.644 1.00 90.75 171 ILE A O 1
ATOM 1284 N N . GLY A 1 172 ? -2.478 0.480 24.418 1.00 90.44 172 GLY A N 1
ATOM 1285 C CA . GLY A 1 172 ? -2.321 0.117 25.831 1.00 90.44 172 GLY A CA 1
ATOM 1286 C C . GLY A 1 172 ? -2.863 -1.283 26.170 1.00 90.44 172 GLY A C 1
ATOM 1287 O O . GLY A 1 172 ? -3.667 -1.821 25.412 1.00 90.44 172 GLY A O 1
ATOM 1288 N N . PRO A 1 173 ? -2.484 -1.867 27.323 1.00 88.25 173 PRO A N 1
ATOM 1289 C CA . PRO A 1 173 ? -2.868 -3.236 27.697 1.00 88.25 173 PRO A CA 1
ATOM 1290 C C . PRO A 1 173 ? -4.384 -3.431 27.875 1.00 88.25 173 PRO A C 1
ATOM 1292 O O . PRO A 1 173 ? -4.887 -4.522 27.628 1.00 88.25 173 PRO A O 1
ATOM 1295 N N . ASP A 1 174 ? -5.108 -2.376 28.259 1.00 90.12 174 ASP A N 1
ATOM 1296 C CA . ASP A 1 174 ? -6.572 -2.370 28.405 1.00 90.12 174 ASP A CA 1
ATOM 1297 C C . ASP A 1 174 ? -7.304 -1.889 27.132 1.00 90.12 174 ASP A C 1
ATOM 1299 O O . ASP A 1 174 ? -8.523 -1.703 27.130 1.00 90.12 174 ASP A O 1
ATOM 1303 N N . GLN A 1 175 ? -6.570 -1.642 26.043 1.00 89.88 175 GLN A N 1
ATOM 1304 C CA . GLN A 1 175 ? -7.116 -1.257 24.742 1.00 89.88 175 GLN A CA 1
ATOM 1305 C C . GLN A 1 175 ? -7.137 -2.462 23.795 1.00 89.88 175 GLN A C 1
ATOM 1307 O O . GLN A 1 175 ? -6.344 -3.391 23.916 1.00 89.88 175 GLN A O 1
ATOM 1312 N N . LYS A 1 176 ? -8.028 -2.426 22.801 1.00 88.38 176 LYS A N 1
ATOM 1313 C CA . LYS A 1 176 ? -8.052 -3.396 21.701 1.00 88.38 176 LYS A CA 1
ATOM 1314 C C . LYS A 1 176 ? -8.213 -2.691 20.362 1.00 88.38 176 LYS A C 1
ATOM 1316 O O . LYS A 1 176 ? -8.875 -1.656 20.283 1.00 88.38 176 LYS A O 1
ATOM 1321 N N . VAL A 1 177 ? -7.656 -3.284 19.309 1.00 91.00 177 VAL A N 1
ATOM 1322 C CA . VAL A 1 177 ? -8.035 -2.940 17.935 1.00 91.00 177 VAL A CA 1
ATOM 1323 C C . VAL A 1 177 ? -9.503 -3.332 17.742 1.00 91.00 177 VAL A C 1
ATOM 1325 O O . VAL A 1 177 ? -9.939 -4.388 18.203 1.00 91.00 177 VAL A O 1
ATOM 1328 N N . VAL A 1 178 ? -10.277 -2.466 17.092 1.00 92.94 178 VAL A N 1
ATOM 1329 C CA . VAL A 1 178 ? -11.646 -2.756 16.652 1.00 92.94 178 VAL A CA 1
ATOM 1330 C C . VAL A 1 178 ? -11.722 -2.371 15.186 1.00 92.94 178 VAL A C 1
ATOM 1332 O O . VAL A 1 178 ? -11.383 -1.243 14.829 1.00 92.94 178 VAL A O 1
ATOM 1335 N N . THR A 1 179 ? -12.143 -3.306 14.344 1.00 95.19 179 THR A N 1
ATOM 1336 C CA . THR A 1 179 ? -12.133 -3.138 12.891 1.00 95.19 179 THR A CA 1
ATOM 1337 C C . THR A 1 179 ? -13.544 -3.275 12.352 1.00 95.19 179 THR A C 1
ATOM 1339 O O . THR A 1 179 ? -14.296 -4.152 12.773 1.00 95.19 179 THR A O 1
ATOM 1342 N N . TYR A 1 180 ? -13.897 -2.399 11.419 1.00 96.94 180 TYR A N 1
ATOM 1343 C CA . TYR A 1 180 ? -15.172 -2.429 10.720 1.00 96.94 180 TYR A CA 1
ATOM 1344 C C . TYR A 1 180 ? -14.911 -2.561 9.223 1.00 96.94 180 TYR A C 1
ATOM 1346 O O . TYR A 1 180 ? -13.974 -1.953 8.709 1.00 96.94 180 TYR A O 1
ATOM 1354 N N . VAL A 1 181 ? -15.741 -3.342 8.539 1.00 97.44 181 VAL A N 1
ATOM 1355 C CA . VAL A 1 181 ? -15.698 -3.536 7.086 1.00 97.44 181 VAL A CA 1
ATOM 1356 C C . VAL A 1 181 ? -17.020 -3.051 6.507 1.00 97.44 181 VAL A C 1
ATOM 1358 O O . VAL A 1 181 ? -18.086 -3.521 6.905 1.00 97.44 181 VAL A O 1
ATOM 1361 N N . ASP A 1 182 ? -16.953 -2.105 5.577 1.00 96.50 182 ASP A N 1
ATOM 1362 C CA . ASP A 1 182 ? -18.088 -1.700 4.749 1.00 96.50 182 ASP A CA 1
ATOM 1363 C C . ASP A 1 182 ? -17.899 -2.302 3.355 1.00 96.50 182 ASP A C 1
ATOM 1365 O O . ASP A 1 182 ? -16.877 -2.074 2.711 1.00 96.50 182 ASP A O 1
ATOM 1369 N N . LEU A 1 183 ? -18.869 -3.100 2.910 1.00 94.50 183 LEU A N 1
ATOM 1370 C CA . LEU A 1 183 ? -18.842 -3.768 1.606 1.00 94.50 183 LEU A CA 1
ATOM 1371 C C . LEU A 1 183 ? -19.498 -2.923 0.499 1.00 94.50 183 LEU A C 1
ATOM 1373 O O . LEU A 1 183 ? -19.654 -3.400 -0.624 1.00 94.50 183 LEU A O 1
ATOM 1377 N N . GLY A 1 184 ? -19.956 -1.702 0.808 1.00 93.69 184 GLY A N 1
ATOM 1378 C CA . GLY A 1 184 ? -20.724 -0.864 -0.118 1.00 93.69 184 GLY A CA 1
ATOM 1379 C C . GLY A 1 184 ? -22.135 -1.394 -0.411 1.00 93.69 184 GLY A C 1
ATOM 1380 O O . GLY A 1 184 ? -22.828 -0.868 -1.279 1.00 93.69 184 GLY A O 1
ATOM 1381 N N . ASP A 1 185 ? -22.590 -2.417 0.317 1.00 95.31 185 ASP A N 1
ATOM 1382 C CA . ASP A 1 185 ? -23.849 -3.140 0.082 1.00 95.31 185 ASP A CA 1
ATOM 1383 C C . ASP A 1 185 ? -25.096 -2.459 0.686 1.00 95.31 185 ASP A C 1
ATOM 1385 O O . ASP A 1 185 ? -26.185 -3.039 0.721 1.00 95.31 185 ASP A O 1
ATOM 1389 N N . GLY A 1 186 ? -24.932 -1.230 1.184 1.00 96.44 186 GLY A N 1
ATOM 1390 C CA . GLY A 1 186 ? -25.976 -0.427 1.815 1.00 96.44 186 GLY A CA 1
ATOM 1391 C C . GLY A 1 186 ? -26.226 -0.720 3.298 1.00 96.44 186 GLY A C 1
ATOM 1392 O O . GLY A 1 186 ? -27.019 -0.002 3.907 1.00 96.44 186 GLY A O 1
ATOM 1393 N N . LYS A 1 187 ? -25.562 -1.715 3.911 1.00 95.62 187 LYS A N 1
ATOM 1394 C CA . LYS A 1 187 ? -25.662 -1.966 5.365 1.00 95.62 187 LYS A CA 1
ATOM 1395 C C . LYS A 1 187 ? -24.759 -1.051 6.204 1.00 95.62 187 LYS A C 1
ATOM 1397 O O . LYS A 1 187 ? -24.982 -0.924 7.407 1.00 95.62 187 LYS A O 1
ATOM 1402 N N . GLY A 1 188 ? -23.761 -0.421 5.583 1.00 95.31 188 GLY A N 1
ATOM 1403 C CA . GLY A 1 188 ? -22.736 0.370 6.265 1.00 95.31 188 GLY A CA 1
ATOM 1404 C C . GLY A 1 188 ? -21.680 -0.496 6.973 1.00 95.31 188 GLY A C 1
ATOM 1405 O O . GLY A 1 188 ? -21.725 -1.726 6.870 1.00 95.31 188 GLY A O 1
ATOM 1406 N N . PRO A 1 189 ? -20.749 0.110 7.734 1.00 96.19 189 PRO A N 1
ATOM 1407 C CA . PRO A 1 189 ? -19.630 -0.607 8.344 1.00 96.19 189 PRO A CA 1
ATOM 1408 C C . PRO A 1 189 ? -20.083 -1.651 9.376 1.00 96.19 189 PRO A C 1
ATOM 1410 O O . PRO A 1 189 ? -20.637 -1.311 10.423 1.00 96.19 189 PRO A O 1
ATOM 1413 N N . GLN A 1 190 ? -19.818 -2.928 9.100 1.00 97.62 190 GLN A N 1
ATOM 1414 C CA . GLN A 1 190 ? -20.093 -4.048 10.005 1.00 97.62 190 GLN A CA 1
ATOM 1415 C C . GLN A 1 190 ? -18.859 -4.364 10.855 1.00 97.62 190 GLN A C 1
ATOM 1417 O O . GLN A 1 190 ? -17.734 -4.272 10.370 1.00 97.62 190 GLN A O 1
ATOM 1422 N N . LEU A 1 191 ? -19.053 -4.759 12.115 1.00 97.12 191 LEU A N 1
ATOM 1423 C CA . LEU A 1 191 ? -17.960 -5.177 13.000 1.00 97.12 191 LEU A CA 1
ATOM 1424 C C . LEU A 1 191 ? -17.296 -6.460 12.469 1.00 97.12 191 LEU A C 1
ATOM 1426 O O . LEU A 1 191 ? -17.976 -7.459 12.236 1.00 97.12 191 LEU A O 1
ATOM 1430 N N . HIS A 1 192 ? -15.974 -6.437 12.301 1.00 95.25 192 HIS A N 1
ATOM 1431 C CA . HIS A 1 192 ? -15.184 -7.603 11.916 1.00 95.25 192 HIS A CA 1
ATOM 1432 C C . HIS A 1 192 ? -14.651 -8.327 13.159 1.00 95.25 192 HIS A C 1
ATOM 1434 O O . HIS A 1 192 ? -13.774 -7.822 13.859 1.00 95.25 192 HIS A O 1
ATOM 1440 N N . GLU A 1 193 ? -15.164 -9.532 13.405 1.00 92.88 193 GLU A N 1
ATOM 1441 C CA . GLU A 1 193 ? -14.684 -10.443 14.448 1.00 92.88 193 GLU A CA 1
ATOM 1442 C C . GLU A 1 193 ? -13.596 -11.365 13.866 1.00 92.88 193 GLU A C 1
ATOM 1444 O O . GLU A 1 193 ? -13.902 -12.389 13.250 1.00 92.88 193 GLU A O 1
ATOM 1449 N N . GLY A 1 194 ? -12.320 -11.000 14.026 1.00 92.25 194 GLY A N 1
ATOM 1450 C CA . GLY A 1 194 ? -11.198 -11.758 13.462 1.00 92.25 194 GLY A CA 1
ATOM 1451 C C . GLY A 1 194 ? -9.846 -11.046 13.560 1.00 92.25 194 GLY A C 1
ATOM 1452 O O . GLY A 1 194 ? -9.715 -10.019 14.225 1.00 92.25 194 GLY A O 1
ATOM 1453 N N . ASP A 1 195 ? -8.830 -11.604 12.893 1.00 94.44 195 ASP A N 1
ATOM 1454 C CA . ASP A 1 195 ? -7.554 -10.918 12.662 1.00 94.44 195 ASP A CA 1
ATOM 1455 C C . ASP A 1 195 ? -7.732 -9.898 11.521 1.00 94.44 195 ASP A C 1
ATOM 1457 O O . ASP A 1 195 ? -7.971 -10.312 10.381 1.00 94.44 195 ASP A O 1
ATOM 1461 N N . PRO A 1 196 ? -7.574 -8.581 11.762 1.00 95.31 196 PRO A N 1
ATOM 1462 C CA . PRO A 1 196 ? -7.729 -7.573 10.717 1.00 95.31 196 PRO A CA 1
ATOM 1463 C C . PRO A 1 196 ? -6.724 -7.724 9.565 1.00 95.31 196 PRO A C 1
ATOM 1465 O O . PRO A 1 196 ? -6.967 -7.195 8.482 1.00 95.31 196 PRO A O 1
ATOM 1468 N N . ARG A 1 197 ? -5.621 -8.470 9.742 1.00 97.00 197 ARG A N 1
ATOM 1469 C CA . ARG A 1 197 ? -4.682 -8.798 8.654 1.00 97.00 197 ARG A CA 1
ATOM 1470 C C . ARG A 1 197 ? -5.270 -9.754 7.608 1.00 97.00 197 ARG A C 1
ATOM 1472 O O . ARG A 1 197 ? -4.725 -9.835 6.506 1.00 97.00 197 ARG A O 1
ATOM 1479 N N . ALA A 1 198 ? -6.342 -10.476 7.941 1.00 96.75 198 ALA A N 1
ATOM 1480 C CA . ALA A 1 198 ? -6.994 -11.463 7.077 1.00 96.75 198 ALA A CA 1
ATOM 1481 C C . ALA A 1 198 ? -8.163 -10.895 6.243 1.00 96.75 198 ALA A C 1
ATOM 1483 O O . ALA A 1 198 ? -8.741 -11.628 5.442 1.00 96.75 198 ALA A O 1
ATOM 1484 N N . ILE A 1 199 ? -8.507 -9.613 6.421 1.00 96.25 199 ILE A N 1
ATOM 1485 C CA . ILE A 1 199 ? -9.525 -8.908 5.625 1.00 96.25 199 ILE A CA 1
ATOM 1486 C C . ILE A 1 199 ? -9.049 -8.771 4.173 1.00 96.25 199 ILE A C 1
ATOM 1488 O O . ILE A 1 199 ? -7.879 -8.455 3.945 1.00 96.25 199 ILE A O 1
ATOM 1492 N N . GLN A 1 200 ? -9.973 -8.999 3.237 1.00 92.81 200 GLN A N 1
ATOM 1493 C CA . GLN A 1 200 ? -9.823 -8.986 1.775 1.00 92.81 200 GLN A CA 1
ATOM 1494 C C . GLN A 1 200 ? -10.664 -7.849 1.182 1.00 92.81 200 GLN A C 1
ATOM 1496 O O . GLN A 1 200 ? -11.748 -7.604 1.763 1.00 92.81 200 GLN A O 1
#

Sequence (200 aa):
MSSKSRAKAAAGSGKGKAGRRQPIRPKSGSGVPLLPIVVGSILGVLAIALIGLIVYYERPQPGPAAVAGVPCDRLEHSQVHYHASLQIVYNGNVVNLPDDAGIQRDSTGTNVTCYYWLHVHTANKNVIHIESPASDTFTVGQFFDVMNSWSQANGKPAQKLDASHVSTFTIGPDQKVVTYVDLGDGKGPQLHEGDPRAIQ

Foldseek 3Di:
DDDDDDDDDDDDDDPDDDDPDDPPDDPPDPDDPVVVVVVVVVVVVVVVVVVVVCCVVPPQDQDPDAWPNWGWAADQAPQDKDKDAAWDADPNDTDKQDAFQQFDADPVNPHTSTGTLWTAHNVRIRITIRGDPDDDDAFPLRNLRSSQVRQVVVVHAGADADQQDHTRDGDDPPDGDWDWDDPVPPPGTDTDDDRNRHHD

pLDDT: mean 85.69, std 17.0, range [36.53, 98.56]

Radius of gyration: 43.31 Å; Cα contacts (8 Å, |Δi|>4): 250; chains: 1; bounding box: 75×50×154 Å

Secondary structure (DSSP, 8-state):
--------------------PPP----------HHHHHHHHHHHHHHHHHHHHHHHHTS----S--BTTB-EESS--SSEEEEEE--EEETTEEEPPPTTTTEEE-TTSSSEEEEESEE--TTSTTEEEEEESS-----HHHHHHHHHHHHHHTTPPP-EEETTEEETEEPPTT-----EE--SSSS--EE--S-GGG--

Mean predicted aligned error: 12.9 Å

Solvent-accessible surface area (backbone atoms only — not comparable to full-atom values): 12480 Å² total; per-residue (Å²): 133,90,90,84,91,87,89,80,88,81,90,81,92,78,87,76,80,78,81,79,75,77,78,83,76,77,82,83,66,92,67,76,66,59,64,66,51,54,51,50,50,52,52,50,51,52,50,51,50,49,52,54,48,49,63,57,74,67,47,78,70,83,56,69,76,56,34,85,82,43,47,40,38,84,62,90,31,81,81,28,64,50,76,48,79,56,86,43,74,55,99,94,38,80,49,76,61,65,72,35,30,22,51,41,52,44,99,82,64,73,52,77,66,26,33,30,32,46,23,26,49,67,89,44,74,36,34,38,39,42,28,31,92,58,92,76,91,64,33,52,34,39,41,32,50,28,34,21,52,44,25,46,77,69,76,42,73,56,28,42,74,57,92,50,30,53,46,82,44,73,60,55,93,94,52,75,85,83,52,66,52,59,84,84,80,80,81,56,70,38,81,55,92,73,67,71,47,74,42,110